Protein AF-A0A673NH41-F1 (afdb_monomer)

Foldseek 3Di:
DVVVVVVVVVVVVVVVVPCVVVVDVPPDPPPPPDPPPPLVQWDKAWDDQDPVGTDIDIGNHPPDPPDDPPPDDPDPPPPDPQDPVNVVVVVVVVVVVVVVVVVVVVVVVVVVVVVVVVVVVVVVVVVVVVVVVVVVVVVVVVVVVVVVVVVVVVVVVVVVVVVVVVVVVVVVVVVVVVVVVVVVVVVVVVVVVVVVVVVVVVVCVVVVFDWDDDPPPAIDDPDDGDDPPPVVVVVVVVVVVVVVVVD

pLDDT: mean 75.1, std 22.07, range [35.88, 98.69]

Solvent-accessible surface area (backbone atoms only — not comparable to full-atom values): 14946 Å² total; per-residue (Å²): 112,70,73,56,52,52,54,50,53,49,55,52,57,61,62,70,53,82,60,53,80,79,77,40,77,85,82,57,93,66,83,72,76,78,80,83,70,91,62,96,47,70,46,74,50,80,72,48,79,50,100,92,46,75,44,62,48,78,41,70,61,80,83,60,94,85,63,74,87,75,83,67,73,86,64,74,72,84,67,77,80,78,48,71,65,60,52,50,52,53,51,51,55,53,49,51,52,50,52,51,52,52,50,52,53,51,48,55,51,49,53,51,56,49,50,56,48,53,54,52,51,48,54,52,49,54,54,51,49,51,53,50,53,53,49,54,53,48,51,54,52,52,51,55,52,48,52,52,54,46,52,53,51,50,55,53,50,49,58,50,51,51,52,52,52,51,50,53,54,50,52,53,52,51,52,52,51,52,49,54,51,51,51,53,52,51,52,52,50,51,51,51,52,50,51,51,51,51,52,51,51,53,54,43,58,74,68,75,57,87,76,59,83,46,101,82,72,53,67,63,59,96,91,59,90,69,83,65,63,68,68,58,59,53,53,51,54,53,52,56,53,56,65,62,77,77,116

Organism: NCBI:txid307959

InterPro domains:
  IPR000956 Stathmin family [PF00836] (40-171)
  IPR000956 Stathmin family [PR00345] (44-62)
  IPR000956 Stathmin family [PR00345] (74-102)
  IPR000956 Stathmin family [PR00345] (103-126)
  IPR000956 Stathmin family [PR00345] (127-150)
  IPR000956 Stathmin family [PR00345] (151-175)
  IPR000956 Stathmin family [PS51663] (40-182)
  IPR000956 Stathmin family [PTHR10104] (9-171)
  IPR036002 Stathmin superfamily [SSF101494] (40-166)

Sequence (247 aa):
LAKVAELITYKEKMKELSMLSLICSCFSQQTRNNLVCEFEDMEVKPINKRASGQAFEVILKPPSPVSDVAHSITSPPKKRDVSLEDIQKKLEAAENRRRSQEAQVLKVLAEKREHERDVLLKAMEENSNFSKMAEEKLILKMEQNQENREAHRAAMMERLLEKVSKTVRLNKLLVLKMIEMNIGYAMNMHCLETYFIANIVYFLSFRNQTLHYHGNGTLKSFGVLLPLSGAVSSVILQNALRSFELI

Secondary structure (DSSP, 8-state):
-HHHHHHHHHHHHHHHSTTHHHH-GGG------------TT-EEEEEEEETTEEEEEEESSPPPTT--S--S--PPP---PPPHHHHHHHHHHHHHHHHHHHHHHHHHHHHHHHHHHHHHHHHHHHHHHHHHHHHHHHHHHHHHHHHHHHHHHHHHHHHHHHHHHHHHHHHHHHHHHHHHHHHHHHHHHHHHHHHHHHHHHHHHHHTT-PPEEETTTEEE-TT------HHHHHHHHHHHHHTTTT-

Radius of gyration: 84.54 Å; Cα contacts (8 Å, |Δi|>4): 50; chains: 1; bounding box: 162×60×199 Å

Mean predicted aligned error: 20.59 Å

Structure (mmCIF, N/CA/C/O backbone):
data_AF-A0A673NH41-F1
#
_entry.id   AF-A0A673NH41-F1
#
loop_
_atom_site.group_PDB
_atom_site.id
_atom_site.type_symbol
_atom_site.label_atom_id
_atom_site.label_alt_id
_atom_site.label_comp_id
_atom_site.label_asym_id
_atom_site.label_entity_id
_atom_site.label_seq_id
_atom_site.pdbx_PDB_ins_code
_atom_site.Cartn_x
_atom_site.Cartn_y
_atom_site.Cartn_z
_atom_site.occupancy
_atom_site.B_iso_or_equiv
_atom_site.auth_seq_id
_atom_site.auth_comp_id
_atom_site.auth_asym_id
_atom_site.auth_atom_id
_atom_site.pdbx_PDB_model_num
ATOM 1 N N . LEU A 1 1 ? -70.210 32.746 109.006 1.00 57.22 1 LEU A N 1
ATOM 2 C CA . LEU A 1 1 ? -71.618 32.426 108.672 1.00 57.22 1 LEU A CA 1
ATOM 3 C C . LEU A 1 1 ? -71.899 32.566 107.169 1.00 57.22 1 LEU A C 1
ATOM 5 O O . LEU A 1 1 ? -72.275 31.568 106.575 1.00 57.22 1 LEU A O 1
ATOM 9 N N . ALA A 1 2 ? -71.596 33.700 106.520 1.00 57.78 2 ALA A N 1
ATOM 10 C CA . ALA A 1 2 ? -71.800 33.883 105.067 1.00 57.78 2 ALA A CA 1
ATOM 11 C C . ALA A 1 2 ? -71.098 32.836 104.163 1.00 57.78 2 ALA A C 1
ATOM 13 O O . ALA A 1 2 ? -71.741 32.257 103.297 1.00 57.78 2 ALA A O 1
ATOM 14 N N . LYS A 1 3 ? -69.829 32.483 104.433 1.00 57.81 3 LYS A N 1
ATOM 15 C CA . LYS A 1 3 ? -69.092 31.455 103.658 1.00 57.81 3 LYS A CA 1
ATOM 16 C C . LYS A 1 3 ? -69.669 30.035 103.764 1.00 57.81 3 LYS A C 1
ATOM 18 O O . LYS A 1 3 ? -69.457 29.224 102.873 1.00 57.81 3 LYS A O 1
ATOM 23 N N . VAL A 1 4 ? -70.379 29.719 104.851 1.00 67.69 4 VAL A N 1
ATOM 24 C CA . VAL A 1 4 ? -71.015 28.400 105.033 1.00 67.69 4 VAL A CA 1
ATOM 25 C C . VAL A 1 4 ? -72.329 28.342 104.251 1.00 67.69 4 VAL A C 1
ATOM 27 O O . VAL A 1 4 ? -72.609 27.336 103.609 1.00 67.69 4 VAL A O 1
ATOM 30 N N . ALA A 1 5 ? -73.087 29.443 104.226 1.00 66.31 5 ALA A N 1
ATOM 31 C CA . ALA A 1 5 ? -74.301 29.563 103.423 1.00 66.31 5 ALA A CA 1
ATOM 32 C C . ALA A 1 5 ? -74.004 29.515 101.912 1.00 66.31 5 ALA A C 1
ATOM 34 O O . ALA A 1 5 ? -74.729 28.854 101.172 1.00 66.31 5 ALA A O 1
ATOM 35 N N . GLU A 1 6 ? -72.898 30.115 101.462 1.00 67.88 6 GLU A N 1
ATOM 36 C CA . GLU A 1 6 ? -72.454 30.061 100.060 1.00 67.88 6 GLU A CA 1
ATOM 37 C C . GLU A 1 6 ? -72.094 28.632 99.621 1.00 67.88 6 GLU A C 1
ATOM 39 O O . GLU A 1 6 ? -72.482 28.191 98.542 1.00 67.88 6 GLU A O 1
ATOM 44 N N . LEU A 1 7 ? -71.427 27.867 100.493 1.00 66.75 7 LEU A N 1
ATOM 45 C CA . LEU A 1 7 ? -71.047 26.471 100.244 1.00 66.75 7 LEU A CA 1
ATOM 46 C C . LEU A 1 7 ? -72.256 25.525 100.209 1.00 66.75 7 LEU A C 1
ATOM 48 O O . LEU A 1 7 ? -72.290 24.599 99.399 1.00 66.75 7 LEU A O 1
ATOM 52 N N . ILE A 1 8 ? -73.256 25.764 101.062 1.00 71.56 8 ILE A N 1
ATOM 53 C CA . ILE A 1 8 ? -74.511 24.998 101.067 1.00 71.56 8 ILE A CA 1
ATOM 54 C C . ILE A 1 8 ? -75.321 25.314 99.801 1.00 71.56 8 ILE A C 1
ATOM 56 O O . ILE A 1 8 ? -75.706 24.390 99.087 1.00 71.56 8 ILE A O 1
ATOM 60 N N . THR A 1 9 ? -75.451 26.597 99.450 1.00 72.00 9 THR A N 1
ATOM 61 C CA . THR A 1 9 ? -76.152 27.050 98.233 1.00 72.00 9 THR A CA 1
ATOM 62 C C . THR A 1 9 ? -75.479 26.529 96.957 1.00 72.00 9 THR A C 1
ATOM 64 O O . THR A 1 9 ? -76.153 26.073 96.036 1.00 72.00 9 THR A O 1
ATOM 67 N N . TYR A 1 10 ? -74.142 26.525 96.901 1.00 66.81 10 TYR A N 1
ATOM 68 C CA . TYR A 1 10 ? -73.379 25.956 95.786 1.00 66.81 10 TYR A CA 1
ATOM 69 C C . TYR A 1 10 ? -73.579 24.438 95.661 1.00 66.81 10 TYR A C 1
ATOM 71 O O . TYR A 1 10 ? -73.760 23.919 94.560 1.00 66.81 10 TYR A O 1
ATOM 79 N N . LYS A 1 11 ? -73.603 23.715 96.787 1.00 66.75 11 LYS A N 1
ATOM 80 C CA . LYS A 1 11 ? -73.824 22.263 96.817 1.00 66.75 11 LYS A CA 1
ATOM 81 C C . LYS A 1 11 ? -75.243 21.874 96.390 1.00 66.75 11 LYS A C 1
ATOM 83 O O . LYS A 1 11 ? -75.409 20.845 95.739 1.00 66.75 11 LYS A O 1
ATOM 88 N N . GLU A 1 12 ? -76.250 22.672 96.735 1.00 64.75 12 GLU A N 1
ATOM 89 C CA . GLU A 1 12 ? -77.633 22.475 96.278 1.00 64.75 12 GLU A CA 1
ATOM 90 C C . GLU A 1 12 ? -77.780 22.792 94.785 1.00 64.75 12 GLU A C 1
ATOM 92 O O . GLU A 1 12 ? -78.302 21.964 94.040 1.00 64.75 12 GLU A O 1
ATOM 97 N N . LYS A 1 13 ? -77.192 23.898 94.305 1.00 65.81 13 LYS A N 1
ATOM 98 C CA . LYS A 1 13 ? -77.151 24.252 92.871 1.00 65.81 13 LYS A CA 1
ATOM 99 C C . LYS A 1 13 ? -76.472 23.182 92.006 1.00 65.81 13 LYS A C 1
ATOM 101 O O . LYS A 1 13 ? -76.913 22.930 90.889 1.00 65.81 13 LYS A O 1
ATOM 106 N N . MET A 1 14 ? -75.436 22.518 92.524 1.00 62.47 14 MET A N 1
ATOM 107 C CA . MET A 1 14 ? -74.745 21.422 91.828 1.00 62.47 14 MET A CA 1
ATOM 108 C C . MET A 1 14 ? -75.556 20.119 91.751 1.00 62.47 14 MET A C 1
ATOM 110 O O . MET A 1 14 ? -75.269 19.285 90.895 1.00 62.47 14 MET A O 1
ATOM 114 N N . LYS A 1 15 ? -76.571 19.931 92.607 1.00 59.94 15 LYS A N 1
ATOM 115 C CA . LYS A 1 15 ? -77.482 18.776 92.534 1.00 59.94 15 LYS A CA 1
ATOM 116 C C . LYS A 1 15 ? -78.602 18.960 91.509 1.00 59.94 15 LYS A C 1
ATOM 118 O O . LYS A 1 15 ? -79.088 17.964 90.985 1.00 59.94 15 LYS A O 1
ATOM 123 N N . GLU A 1 16 ? -78.992 20.199 91.208 1.00 57.44 16 GLU A N 1
ATOM 124 C CA . GLU A 1 16 ? -80.057 20.489 90.233 1.00 57.44 16 GLU A CA 1
ATOM 125 C C . GLU A 1 16 ? -79.588 20.434 88.767 1.00 57.44 16 GLU A C 1
ATOM 127 O O . GLU A 1 16 ? -80.407 20.314 87.856 1.00 57.44 16 GLU A O 1
ATOM 132 N N . LEU A 1 17 ? -78.274 20.417 88.509 1.00 56.50 17 LEU A N 1
ATOM 133 C CA . LEU A 1 17 ? -77.707 20.087 87.194 1.00 56.50 17 LEU A CA 1
ATOM 134 C C . LEU A 1 17 ? -77.707 18.557 86.992 1.00 56.50 17 LEU A C 1
ATOM 136 O O . LEU A 1 17 ? -76.677 17.883 87.048 1.00 56.50 17 LEU A O 1
ATOM 140 N N . SER A 1 18 ? -78.908 18.022 86.751 1.00 62.94 18 SER A N 1
ATOM 141 C CA . SER A 1 18 ? -79.316 16.608 86.614 1.00 62.94 18 SER A CA 1
ATOM 142 C C . SER A 1 18 ? -78.658 15.795 85.470 1.00 62.94 18 SER A C 1
ATOM 144 O O . SER A 1 18 ? -79.229 14.821 84.983 1.00 62.94 18 SER A O 1
ATOM 146 N N . MET A 1 19 ? -77.451 16.141 85.027 1.00 56.81 19 MET A N 1
ATOM 147 C CA . MET A 1 19 ? -76.706 15.396 83.996 1.00 56.81 19 MET A CA 1
ATOM 148 C C . MET A 1 19 ? -75.325 14.917 84.473 1.00 56.81 19 MET A C 1
ATOM 150 O O . MET A 1 19 ? -74.715 14.059 83.839 1.00 56.81 19 MET A O 1
ATOM 154 N N . LEU A 1 20 ? -74.831 15.410 85.616 1.00 56.06 20 LEU A N 1
ATOM 155 C CA . LEU A 1 20 ? -73.519 15.020 86.154 1.00 56.06 20 LEU A CA 1
ATOM 156 C C . LEU A 1 20 ? -73.498 13.615 86.781 1.00 56.06 20 LEU A C 1
ATOM 158 O O . LEU A 1 20 ? -72.443 12.984 86.816 1.00 56.06 20 LEU A O 1
ATOM 162 N N . SER A 1 21 ? -74.650 13.082 87.202 1.00 55.00 21 SER A N 1
ATOM 163 C CA . SER A 1 21 ? -74.781 11.696 87.683 1.00 55.00 21 SER A CA 1
ATOM 164 C C . SER A 1 21 ? -74.641 10.649 86.573 1.00 55.00 21 SER A C 1
ATOM 166 O O . SER A 1 21 ? -74.403 9.482 86.876 1.00 55.00 21 SER A O 1
ATOM 168 N N . LEU A 1 22 ? -74.765 11.052 85.302 1.00 59.22 22 LEU A N 1
ATOM 169 C CA . LEU A 1 22 ? -74.638 10.158 84.150 1.00 59.22 22 LEU A CA 1
ATOM 170 C C . LEU A 1 22 ? -73.193 10.054 83.633 1.00 59.22 22 LEU A C 1
ATOM 172 O O . LEU A 1 22 ? -72.845 9.070 82.991 1.00 59.22 22 LEU A O 1
ATOM 176 N N . ILE A 1 23 ? -72.351 11.057 83.912 1.00 62.88 23 ILE A N 1
ATOM 177 C CA . ILE A 1 23 ? -71.009 11.183 83.315 1.00 62.88 23 ILE A CA 1
ATOM 178 C C . ILE A 1 23 ? -69.896 10.896 84.339 1.00 62.88 23 ILE A C 1
ATOM 180 O O . ILE A 1 23 ? -68.780 10.557 83.953 1.00 62.88 23 ILE A O 1
ATOM 184 N N . CYS A 1 24 ? -70.172 10.972 85.648 1.00 51.41 24 CYS A N 1
ATOM 185 C CA . CYS A 1 24 ? -69.158 10.721 86.674 1.00 51.41 24 CYS A CA 1
ATOM 186 C C . CYS A 1 24 ? -69.732 10.028 87.920 1.00 51.41 24 CYS A C 1
ATOM 188 O O . CYS A 1 24 ? -70.405 10.638 88.751 1.00 51.41 24 CYS A O 1
ATOM 190 N N . SER A 1 25 ? -69.391 8.753 88.103 1.00 56.19 25 SER A N 1
ATOM 191 C CA . SER A 1 25 ? -69.771 7.926 89.261 1.00 56.19 25 SER A CA 1
ATOM 192 C C . SER A 1 25 ? -69.110 8.357 90.581 1.00 56.19 25 SER A C 1
ATOM 194 O O . SER A 1 25 ? -69.409 7.798 91.632 1.00 56.19 25 SER A O 1
ATOM 196 N N . CYS A 1 26 ? -68.227 9.360 90.566 1.00 61.72 26 CYS A N 1
ATOM 197 C CA . CYS A 1 26 ? -67.461 9.781 91.741 1.00 61.72 26 CYS A CA 1
ATOM 198 C C . CYS A 1 26 ? -68.214 10.739 92.684 1.00 61.72 26 CYS A C 1
ATOM 200 O O . CYS A 1 26 ? -67.730 10.990 93.783 1.00 61.72 26 CYS A O 1
ATOM 202 N N . PHE A 1 27 ? -69.380 11.278 92.298 1.00 49.62 27 PHE A N 1
ATOM 203 C CA . PHE A 1 27 ? -70.120 12.266 93.110 1.00 49.62 27 PHE A CA 1
ATOM 204 C C . PHE A 1 27 ? -71.373 11.732 93.817 1.00 49.62 27 PHE A C 1
ATOM 206 O O . PHE A 1 27 ? -72.063 12.474 94.516 1.00 49.62 27 PHE A O 1
ATOM 213 N N . SER A 1 28 ? -71.643 10.433 93.705 1.00 47.09 28 SER A N 1
ATOM 214 C CA . SER A 1 28 ? -72.634 9.742 94.528 1.00 47.09 28 SER A CA 1
ATOM 215 C C . SER A 1 28 ? -72.001 8.479 95.096 1.00 47.09 28 SER A C 1
ATOM 217 O O . SER A 1 28 ? -71.972 7.430 94.463 1.00 47.09 28 SER A O 1
ATOM 219 N N . GLN A 1 29 ? -71.504 8.574 96.330 1.00 50.03 29 GLN A N 1
ATOM 220 C CA . GLN A 1 29 ? -71.272 7.408 97.183 1.00 50.03 29 GLN A CA 1
ATOM 221 C C . GLN A 1 29 ? -72.637 6.829 97.575 1.00 50.03 29 GLN A C 1
ATOM 223 O O . GLN A 1 29 ? -73.097 6.927 98.707 1.00 50.03 29 GLN A O 1
ATOM 228 N N . GLN A 1 30 ? -73.331 6.279 96.582 1.00 38.50 30 GLN A N 1
ATOM 229 C CA . GLN A 1 30 ? -74.444 5.388 96.796 1.00 38.50 30 GLN A CA 1
ATOM 230 C C . GLN A 1 30 ? -73.844 3.994 96.802 1.00 38.50 30 GLN A C 1
ATOM 232 O O . GLN A 1 30 ? -73.517 3.428 95.760 1.00 38.50 30 GLN A O 1
ATOM 237 N N . THR A 1 31 ? -73.647 3.480 98.010 1.00 40.91 31 THR A N 1
ATOM 238 C CA . THR A 1 31 ? -73.454 2.065 98.300 1.00 40.91 31 THR A CA 1
ATOM 239 C C . THR A 1 31 ? -74.595 1.276 97.660 1.00 40.91 31 THR A C 1
ATOM 241 O O . THR A 1 31 ? -75.602 0.963 98.288 1.00 40.91 31 THR A O 1
ATOM 244 N N . ARG A 1 32 ? -74.451 0.942 96.374 1.00 41.19 32 ARG A N 1
ATOM 245 C CA . ARG A 1 32 ? -75.189 -0.156 95.758 1.00 41.19 32 ARG A CA 1
ATOM 246 C C . ARG A 1 32 ? -74.523 -1.441 96.216 1.00 41.19 32 ARG A C 1
ATOM 248 O O . ARG A 1 32 ? -73.788 -2.086 95.478 1.00 41.19 32 ARG A O 1
ATOM 255 N N . ASN A 1 33 ? -74.773 -1.765 97.480 1.00 39.41 33 ASN A N 1
ATOM 256 C CA . ASN A 1 33 ? -74.699 -3.137 97.936 1.00 39.41 33 ASN A CA 1
ATOM 257 C C . ASN A 1 33 ? -75.712 -3.920 97.093 1.00 39.41 33 ASN A C 1
ATOM 259 O O . ASN A 1 33 ? -76.900 -3.605 97.097 1.00 39.41 33 ASN A O 1
ATOM 263 N N . ASN A 1 34 ? -75.197 -4.903 96.360 1.00 41.28 34 ASN A N 1
ATOM 264 C CA . ASN A 1 34 ? -75.926 -5.990 95.717 1.00 41.28 34 ASN A CA 1
ATOM 265 C C . ASN A 1 34 ? -76.980 -5.573 94.680 1.00 41.28 34 ASN A C 1
ATOM 267 O O . ASN A 1 34 ? -78.178 -5.747 94.884 1.00 41.28 34 ASN A O 1
ATOM 271 N N . LEU A 1 35 ? -76.519 -5.135 93.502 1.00 40.62 35 LEU A N 1
ATOM 272 C CA . LEU A 1 35 ? -77.229 -5.474 92.268 1.00 40.62 35 LEU A CA 1
ATOM 273 C C . LEU A 1 35 ? -76.672 -6.819 91.783 1.00 40.62 35 LEU A C 1
ATOM 275 O O . LEU A 1 35 ? -75.727 -6.869 90.999 1.00 40.62 35 LEU A O 1
ATOM 279 N N . VAL A 1 36 ? -77.230 -7.909 92.311 1.00 35.88 36 VAL A N 1
ATOM 280 C CA . VAL A 1 36 ? -77.121 -9.230 91.689 1.00 35.88 36 VAL A CA 1
ATOM 281 C C . VAL A 1 36 ? -77.943 -9.145 90.407 1.00 35.88 36 VAL A C 1
ATOM 283 O O . VAL A 1 36 ? -79.158 -9.307 90.411 1.00 35.88 36 VAL A O 1
ATOM 286 N N . CYS A 1 37 ? -77.284 -8.759 89.320 1.00 38.25 37 CYS A N 1
ATOM 287 C CA . CYS A 1 37 ? -77.714 -9.136 87.988 1.00 38.25 37 CYS A CA 1
ATOM 288 C C . CYS A 1 37 ? -76.967 -10.440 87.723 1.00 38.25 37 CYS A C 1
ATOM 290 O O . CYS A 1 37 ? -75.744 -10.430 87.596 1.00 38.25 37 CYS A O 1
ATOM 292 N N . GLU A 1 38 ? -77.691 -11.552 87.775 1.00 37.44 38 GLU A N 1
ATOM 293 C CA . GLU A 1 38 ? -77.211 -12.888 87.428 1.00 37.44 38 GLU A CA 1
ATOM 294 C C . GLU A 1 38 ? -76.732 -12.867 85.963 1.00 37.44 38 GLU A C 1
ATOM 296 O O . GLU A 1 38 ? -77.496 -13.067 85.024 1.00 37.44 38 GLU A O 1
ATOM 301 N N . PHE A 1 39 ? -75.458 -12.537 85.756 1.00 47.06 39 PHE A N 1
ATOM 302 C CA . PHE A 1 39 ? -74.702 -12.920 84.572 1.00 47.06 39 PHE A CA 1
ATOM 303 C C . PHE A 1 39 ? -73.705 -13.972 85.048 1.00 47.06 39 PHE A C 1
ATOM 305 O O . PHE A 1 39 ? -72.598 -13.642 85.464 1.00 47.06 39 PHE A O 1
ATOM 312 N N . GLU A 1 40 ? -74.124 -15.234 85.007 1.00 56.31 40 GLU A N 1
ATOM 313 C CA . GLU A 1 40 ? -73.322 -16.422 85.349 1.00 56.31 40 GLU A CA 1
ATOM 314 C C . GLU A 1 40 ? -72.035 -16.579 84.491 1.00 56.31 40 GLU A C 1
ATOM 316 O O . GLU A 1 40 ? -71.239 -17.471 84.753 1.00 56.31 40 GLU A O 1
ATOM 321 N N . ASP A 1 41 ? -71.778 -15.697 83.511 1.00 67.31 41 ASP A N 1
ATOM 322 C CA . ASP A 1 41 ? -70.776 -15.893 82.446 1.00 67.31 41 ASP A CA 1
ATOM 323 C C . ASP A 1 41 ? -69.633 -14.844 82.370 1.00 67.31 41 ASP A C 1
ATOM 325 O O . ASP A 1 41 ? -68.834 -14.882 81.432 1.00 67.31 41 ASP A O 1
ATOM 329 N N . MET A 1 42 ? -69.502 -13.892 83.310 1.00 77.88 42 MET A N 1
ATOM 330 C CA . MET A 1 42 ? -68.422 -12.879 83.264 1.00 77.88 42 MET A CA 1
ATOM 331 C C . MET A 1 42 ? -67.262 -13.197 84.225 1.00 77.88 42 MET A C 1
ATOM 333 O O . MET A 1 42 ? -67.349 -12.941 85.425 1.00 77.88 42 MET A O 1
ATOM 337 N N . GLU A 1 43 ? -66.133 -13.671 83.687 1.00 80.56 43 GLU A N 1
ATOM 338 C CA . GLU A 1 43 ? -64.895 -13.928 84.439 1.00 80.56 43 GLU A CA 1
ATOM 339 C C . GLU A 1 43 ? -63.860 -12.816 84.190 1.00 80.56 43 GLU A C 1
ATOM 341 O O . GLU A 1 43 ? -63.557 -12.474 83.048 1.00 80.56 43 GLU A O 1
ATOM 346 N N . VAL A 1 44 ? -63.275 -12.252 85.252 1.00 83.81 44 VAL A N 1
ATOM 347 C CA . VAL A 1 44 ? -62.216 -11.233 85.143 1.00 83.81 44 VAL A CA 1
ATOM 348 C C . VAL A 1 44 ? -60.906 -11.764 85.716 1.00 83.81 44 VAL A C 1
ATOM 350 O O . VAL A 1 44 ? -60.798 -11.981 86.923 1.00 83.81 44 VAL A O 1
ATOM 353 N N . LYS A 1 45 ? -59.881 -11.920 84.871 1.00 86.25 45 LYS A N 1
ATOM 354 C CA . LYS A 1 45 ? -58.537 -12.358 85.275 1.00 86.25 45 LYS A CA 1
ATOM 355 C C . LYS A 1 45 ? -57.582 -11.167 85.359 1.00 86.25 45 LYS A C 1
ATOM 357 O O . LYS A 1 45 ? -57.318 -10.512 84.349 1.00 86.25 45 LYS A O 1
ATOM 362 N N . PRO A 1 46 ? -57.030 -10.843 86.538 1.00 83.31 46 PRO A N 1
ATOM 363 C CA . PRO A 1 46 ? -56.048 -9.772 86.647 1.00 83.31 46 PRO A CA 1
ATOM 364 C C . PRO A 1 46 ? -54.750 -10.162 85.920 1.00 83.31 46 PRO A C 1
ATOM 366 O O . PRO A 1 46 ? -54.190 -11.220 86.189 1.00 83.31 46 PRO A O 1
ATOM 369 N N . ILE A 1 47 ? -54.257 -9.297 85.024 1.00 86.88 47 ILE A N 1
ATOM 370 C CA . ILE A 1 47 ? -53.014 -9.532 84.268 1.00 86.88 47 ILE A CA 1
ATOM 371 C C . ILE A 1 47 ? -51.833 -8.866 84.977 1.00 86.88 47 ILE A C 1
ATOM 373 O O . ILE A 1 47 ? -50.858 -9.520 85.337 1.00 86.88 47 ILE A O 1
ATOM 377 N N . ASN A 1 48 ? -51.882 -7.544 85.163 1.00 82.81 48 ASN A N 1
ATOM 378 C CA . ASN A 1 48 ? -50.773 -6.802 85.761 1.00 82.81 48 ASN A CA 1
ATOM 379 C C . ASN A 1 48 ? -51.255 -5.484 86.377 1.00 82.81 48 ASN A C 1
ATOM 381 O O . ASN A 1 48 ? -52.109 -4.797 85.814 1.00 82.81 48 ASN A O 1
ATOM 385 N N . LYS A 1 49 ? -50.677 -5.103 87.519 1.00 85.44 49 LYS A N 1
ATOM 386 C CA . LYS A 1 49 ? -50.887 -3.792 88.136 1.00 85.44 49 LYS A CA 1
ATOM 387 C C . LYS A 1 49 ? -49.564 -3.037 88.160 1.00 85.44 49 LYS A C 1
ATOM 389 O O . LYS A 1 49 ? -48.600 -3.474 88.779 1.00 85.44 49 LYS A O 1
ATOM 394 N N . ARG A 1 50 ? -49.543 -1.885 87.495 1.00 88.00 50 ARG A N 1
ATOM 395 C CA . ARG A 1 50 ? -48.410 -0.956 87.422 1.00 88.00 50 ARG A CA 1
ATOM 396 C C . ARG A 1 50 ? -48.776 0.324 88.166 1.00 88.00 50 ARG A C 1
ATOM 398 O O . ARG A 1 50 ? -49.955 0.648 88.293 1.00 88.00 50 ARG A O 1
ATOM 405 N N . ALA A 1 51 ? -47.782 1.125 88.548 1.00 79.12 51 ALA A N 1
ATOM 406 C CA . ALA A 1 51 ? -48.031 2.469 89.084 1.00 79.12 51 ALA A CA 1
ATOM 407 C C . ALA A 1 51 ? -48.849 3.355 88.116 1.00 79.12 51 ALA A C 1
ATOM 409 O O . ALA A 1 51 ? -49.596 4.221 88.556 1.00 79.12 51 ALA A O 1
ATOM 410 N N . SER A 1 52 ? -48.751 3.102 86.802 1.00 85.06 52 SER A N 1
ATOM 411 C CA . SER A 1 52 ? -49.493 3.820 85.756 1.00 85.06 52 SER A CA 1
ATOM 412 C C . SER A 1 52 ? -50.902 3.287 85.470 1.00 85.06 52 SER A C 1
ATOM 414 O O . SER A 1 52 ? -51.594 3.861 84.634 1.00 85.06 52 SER A O 1
ATOM 416 N N . GLY A 1 53 ? -51.337 2.195 86.105 1.00 87.94 53 GLY A N 1
ATOM 417 C CA . GLY A 1 53 ? -52.674 1.639 85.893 1.00 87.94 53 GLY A CA 1
ATOM 418 C C . GLY A 1 53 ? -52.760 0.128 86.087 1.00 87.94 53 GLY A C 1
ATOM 419 O O . GLY A 1 53 ? -51.768 -0.554 86.344 1.00 87.94 53 GLY A O 1
ATOM 420 N N . GLN A 1 54 ? -53.971 -0.405 85.950 1.00 88.25 54 GLN A N 1
ATOM 421 C CA . GLN A 1 54 ? -54.258 -1.828 86.127 1.00 88.25 54 GLN A CA 1
ATOM 422 C C . GLN A 1 54 ? -54.782 -2.417 84.819 1.00 88.25 54 GLN A C 1
ATOM 424 O O . GLN A 1 54 ? -55.616 -1.807 84.156 1.00 88.25 54 GLN A O 1
ATOM 429 N N . ALA A 1 55 ? -54.278 -3.595 84.461 1.00 91.38 55 ALA A N 1
ATOM 430 C CA . ALA A 1 55 ? -54.714 -4.373 83.313 1.00 91.38 55 ALA A CA 1
ATOM 431 C C . ALA A 1 55 ? -55.331 -5.690 83.789 1.00 91.38 55 ALA A C 1
ATOM 433 O O . ALA A 1 55 ? -54.780 -6.378 84.656 1.00 91.38 55 ALA A O 1
ATOM 434 N N . PHE A 1 56 ? -56.467 -6.039 83.202 1.00 89.06 56 PHE A N 1
ATOM 435 C CA . PHE A 1 56 ? -57.185 -7.279 83.450 1.00 89.06 56 PHE A CA 1
ATOM 436 C C . PHE A 1 56 ? -57.828 -7.762 82.152 1.00 89.06 56 PHE A C 1
ATOM 438 O O . PHE A 1 56 ? -58.164 -6.963 81.278 1.00 89.06 56 PHE A O 1
ATOM 445 N N . GLU A 1 57 ? -57.956 -9.073 82.030 1.00 88.25 57 GLU A N 1
ATOM 446 C CA . GLU A 1 57 ? -58.679 -9.746 80.963 1.00 88.25 57 GLU A CA 1
ATOM 447 C C . GLU A 1 57 ? -60.121 -9.960 81.415 1.00 88.25 57 GLU A C 1
ATOM 449 O O . GLU A 1 57 ? -60.352 -10.419 82.533 1.00 88.25 57 GLU A O 1
ATOM 454 N N . VAL A 1 58 ? -61.085 -9.618 80.564 1.00 89.56 58 VAL A N 1
ATOM 455 C CA . VAL A 1 58 ? -62.505 -9.895 80.803 1.00 89.56 58 VAL A CA 1
ATOM 456 C C . VAL A 1 58 ? -62.948 -10.940 79.794 1.00 89.56 58 VAL A C 1
ATOM 458 O O . VAL A 1 58 ? -62.935 -10.683 78.590 1.00 89.56 58 VAL A O 1
ATOM 461 N N . ILE A 1 59 ? -63.346 -12.107 80.286 1.00 84.38 59 ILE A N 1
ATOM 462 C CA . ILE A 1 59 ? -63.868 -13.215 79.496 1.00 84.38 59 ILE A CA 1
ATOM 463 C C . ILE A 1 59 ? -65.382 -13.229 79.697 1.00 84.38 59 ILE A C 1
ATOM 465 O O . ILE A 1 59 ? -65.873 -13.540 80.776 1.00 84.38 59 ILE A O 1
ATOM 469 N N . LEU A 1 60 ? -66.114 -12.853 78.648 1.00 83.81 60 LEU A N 1
ATOM 470 C CA . LEU A 1 60 ? -67.585 -12.849 78.633 1.00 83.81 60 LEU A CA 1
ATOM 471 C C . LEU A 1 60 ? -68.177 -14.205 78.220 1.00 83.81 60 LEU A C 1
ATOM 473 O O . LEU A 1 60 ? -69.373 -14.428 78.356 1.00 83.81 60 LEU A O 1
ATOM 477 N N . LYS A 1 61 ? -67.352 -15.066 77.615 1.00 79.12 61 LYS A N 1
ATOM 478 C CA . LYS A 1 61 ? -67.690 -16.433 77.224 1.00 79.12 61 LYS A CA 1
ATOM 479 C C . LYS A 1 61 ? -66.392 -17.230 77.086 1.00 79.12 61 LYS A C 1
ATOM 481 O O . LYS A 1 61 ? -65.479 -16.736 76.414 1.00 79.12 61 LYS A O 1
ATOM 486 N N . PRO A 1 62 ? -66.275 -18.430 77.678 1.00 70.19 62 PRO A N 1
ATOM 487 C CA . PRO A 1 62 ? -65.097 -19.259 77.473 1.00 70.19 62 PRO A CA 1
ATOM 488 C C . PRO A 1 62 ? -64.945 -19.597 75.980 1.00 70.19 62 PRO A C 1
ATOM 490 O O . PRO A 1 62 ? -65.953 -19.727 75.272 1.00 70.19 62 PRO A O 1
ATOM 493 N N . PRO A 1 63 ? -63.705 -19.716 75.473 1.00 69.25 63 PRO A N 1
ATOM 494 C CA . PRO A 1 63 ? -63.470 -20.069 74.079 1.00 69.25 63 PRO A CA 1
ATOM 495 C C . PRO A 1 63 ? -64.194 -21.378 73.740 1.00 69.25 63 PRO A C 1
ATOM 497 O O . PRO A 1 63 ? -64.098 -22.368 74.465 1.00 69.25 63 PRO A O 1
ATOM 500 N N . SER A 1 64 ? -64.964 -21.358 72.649 1.00 63.62 64 SER A N 1
ATOM 501 C CA . SER A 1 64 ? -65.738 -22.516 72.200 1.00 63.62 64 SER A CA 1
ATOM 502 C C . SER A 1 64 ? -64.790 -23.671 71.845 1.00 63.62 64 SER A C 1
ATOM 504 O O . SER A 1 64 ? -63.862 -23.450 71.064 1.00 63.62 64 SER A O 1
ATOM 506 N N . PRO A 1 65 ? -65.026 -24.907 72.326 1.00 61.72 65 PRO A N 1
ATOM 507 C CA . PRO A 1 65 ? -64.136 -26.050 72.087 1.00 61.72 65 PRO A CA 1
ATOM 508 C C . PRO A 1 65 ? -64.055 -26.490 70.613 1.00 61.72 65 PRO A C 1
ATOM 510 O O . PRO A 1 65 ? -63.292 -27.391 70.286 1.00 61.72 65 PRO A O 1
ATOM 513 N N . VAL A 1 66 ? -64.836 -25.873 69.720 1.00 55.66 66 VAL A N 1
ATOM 514 C CA . VAL A 1 66 ? -64.881 -26.174 68.278 1.00 55.66 66 VAL A CA 1
ATOM 515 C C . VAL A 1 66 ? -64.286 -25.082 67.385 1.00 55.66 66 VAL A C 1
ATOM 517 O O . VAL A 1 66 ? -64.301 -25.234 66.167 1.00 55.66 66 VAL A O 1
ATOM 520 N N . SER A 1 67 ? -63.732 -24.000 67.940 1.00 58.66 67 SER A N 1
ATOM 521 C CA . SER A 1 67 ? -63.019 -22.997 67.137 1.00 58.66 67 SER A CA 1
ATOM 522 C C . SER A 1 67 ? -61.556 -22.900 67.549 1.00 58.66 67 SER A C 1
ATOM 524 O O . SER A 1 67 ? -61.111 -21.880 68.080 1.00 58.66 67 SER A O 1
ATOM 526 N N . ASP A 1 68 ? -60.798 -23.959 67.267 1.00 54.84 68 ASP A N 1
ATOM 527 C CA . ASP A 1 68 ? -59.360 -23.817 67.062 1.00 54.84 68 ASP A CA 1
ATOM 528 C C . ASP A 1 68 ? -59.159 -22.813 65.924 1.00 54.84 68 ASP A C 1
ATOM 530 O O . ASP A 1 68 ? -59.533 -23.074 64.785 1.00 54.84 68 ASP A O 1
ATOM 534 N N . VAL A 1 69 ? -58.668 -21.628 66.286 1.00 58.50 69 VAL A N 1
ATOM 535 C CA . VAL A 1 69 ? -57.878 -20.640 65.528 1.00 58.50 69 VAL A CA 1
ATOM 536 C C . VAL A 1 69 ? -57.609 -21.000 64.048 1.00 58.50 69 VAL A C 1
ATOM 538 O O . VAL A 1 69 ? -56.470 -21.154 63.621 1.00 58.50 69 VAL A O 1
ATOM 541 N N . ALA A 1 70 ? -58.650 -21.111 63.225 1.00 57.59 70 ALA A N 1
ATOM 542 C CA . ALA A 1 70 ? -58.530 -21.464 61.805 1.00 57.59 70 ALA A CA 1
ATOM 543 C C . ALA A 1 70 ? -59.180 -20.425 60.886 1.00 57.59 70 ALA A C 1
ATOM 545 O O . ALA A 1 70 ? -59.456 -20.689 59.718 1.00 57.59 70 ALA A O 1
ATOM 546 N N . HIS A 1 71 ? -59.392 -19.210 61.390 1.00 58.88 71 HIS A N 1
ATOM 547 C CA . HIS A 1 71 ? -59.699 -18.043 60.561 1.00 58.88 71 HIS A CA 1
ATOM 548 C C . HIS A 1 71 ? -58.592 -16.993 60.688 1.00 58.88 71 HIS A C 1
ATOM 550 O O . HIS A 1 71 ? -58.842 -15.795 60.765 1.00 58.88 71 HIS A O 1
ATOM 556 N N . SER A 1 72 ? -57.339 -17.454 60.716 1.00 52.00 72 SER A N 1
ATOM 557 C CA . SER A 1 72 ? -56.208 -16.602 60.372 1.00 52.00 72 SER A CA 1
ATOM 558 C C . SER A 1 72 ? -56.085 -16.620 58.857 1.00 52.00 72 SER A C 1
ATOM 560 O O . SER A 1 72 ? -55.834 -17.664 58.253 1.00 52.00 72 SER A O 1
ATOM 562 N N . ILE A 1 73 ? -56.342 -15.459 58.262 1.00 58.25 73 ILE A N 1
ATOM 563 C CA . ILE A 1 73 ? -56.061 -15.107 56.871 1.00 58.25 73 ILE A CA 1
ATOM 564 C C . ILE A 1 73 ? -54.787 -15.832 56.439 1.00 58.25 73 ILE A C 1
ATOM 566 O O . ILE A 1 73 ? -53.795 -15.765 57.161 1.00 58.25 73 ILE A O 1
ATOM 570 N N . THR A 1 74 ? -54.829 -16.522 55.296 1.00 55.62 74 THR A N 1
ATOM 571 C CA . THR A 1 74 ? -53.713 -17.193 54.611 1.00 55.62 74 THR A CA 1
ATOM 572 C C . THR A 1 74 ? -52.449 -16.335 54.646 1.00 55.62 74 THR A C 1
ATOM 574 O O . THR A 1 74 ? -52.147 -15.586 53.718 1.00 55.62 74 THR A O 1
ATOM 577 N N . SER A 1 75 ? -51.707 -16.417 55.748 1.00 56.47 75 SER A N 1
ATOM 578 C CA . SER A 1 75 ? -50.370 -15.864 55.825 1.00 56.47 75 SER A CA 1
ATOM 579 C C . SER A 1 75 ? -49.553 -16.639 54.797 1.00 56.47 75 SER A C 1
ATOM 581 O O . SER A 1 75 ? -49.720 -17.863 54.699 1.00 56.47 75 SER A O 1
ATOM 583 N N . PRO A 1 76 ? -48.717 -15.963 53.986 1.00 61.50 76 PRO A N 1
ATOM 584 C CA . PRO A 1 76 ? -47.779 -16.664 53.128 1.00 61.50 76 PRO A CA 1
ATOM 585 C C . PRO A 1 76 ? -47.088 -17.737 53.973 1.00 61.50 76 PRO A C 1
ATOM 587 O O . PRO A 1 76 ? -46.686 -17.414 55.097 1.00 61.50 76 PRO A O 1
ATOM 590 N N . PRO A 1 77 ? -46.994 -18.993 53.489 1.00 61.56 77 PRO A N 1
ATOM 591 C CA . PRO A 1 77 ? -46.425 -20.084 54.271 1.00 61.56 77 PRO A CA 1
ATOM 592 C C . PRO A 1 77 ? -45.109 -19.588 54.848 1.00 61.56 77 PRO A C 1
ATOM 594 O O . PRO A 1 77 ? -44.312 -19.062 54.067 1.00 61.56 77 PRO A O 1
ATOM 597 N N . LYS A 1 78 ? -44.940 -19.668 56.183 1.00 59.19 78 LYS A N 1
ATOM 598 C CA . LYS A 1 78 ? -43.735 -19.227 56.909 1.00 59.19 78 LYS A CA 1
ATOM 599 C C . LYS A 1 78 ? -42.526 -19.661 56.088 1.00 59.19 78 LYS A C 1
ATOM 601 O O . LYS A 1 78 ? -42.168 -20.840 56.072 1.00 59.19 78 LYS A O 1
ATOM 606 N N . LYS A 1 79 ? -41.974 -18.732 55.301 1.00 62.25 79 LYS A N 1
ATOM 607 C CA . LYS A 1 79 ? -40.819 -19.025 54.464 1.00 62.25 79 LYS A CA 1
ATOM 608 C C . LYS A 1 79 ? -39.719 -19.357 55.454 1.00 62.25 79 LYS A C 1
ATOM 610 O O . LYS A 1 79 ? -39.567 -18.630 56.430 1.00 62.25 79 LYS A O 1
ATOM 615 N N . ARG A 1 80 ? -39.017 -20.470 55.220 1.00 67.81 80 ARG A N 1
ATOM 616 C CA . ARG A 1 80 ? -37.789 -20.802 55.951 1.00 67.81 80 ARG A CA 1
ATOM 617 C C . ARG A 1 80 ? -36.974 -19.521 56.096 1.00 67.81 80 ARG A C 1
ATOM 619 O O . ARG A 1 80 ? -36.801 -18.820 55.094 1.00 67.81 80 ARG A O 1
ATOM 626 N N . ASP A 1 81 ? -36.564 -19.213 57.321 1.00 71.44 81 ASP A N 1
ATOM 627 C CA . ASP A 1 81 ? -35.787 -18.016 57.612 1.00 71.44 81 ASP A CA 1
ATOM 628 C C . ASP A 1 81 ? -34.585 -17.997 56.664 1.00 71.44 81 ASP A C 1
ATOM 630 O O . ASP A 1 81 ? -33.810 -18.952 56.600 1.00 71.44 81 ASP A O 1
ATOM 634 N N . VAL A 1 82 ? -34.510 -16.962 55.826 1.00 78.94 82 VAL A N 1
ATOM 635 C CA . VAL A 1 82 ? -33.418 -16.810 54.863 1.00 78.94 82 VAL A CA 1
ATOM 636 C C . VAL A 1 82 ? -32.139 -16.664 55.682 1.00 78.94 82 VAL A C 1
ATOM 638 O O . VAL A 1 82 ? -32.047 -15.738 56.488 1.00 78.94 82 VAL A O 1
ATOM 641 N N . SER A 1 83 ? -31.178 -17.577 55.512 1.00 88.75 83 SER A N 1
ATOM 642 C CA . SER A 1 83 ? -29.922 -17.511 56.263 1.00 88.75 83 SER A CA 1
ATOM 643 C C . SER A 1 83 ? -29.096 -16.294 55.839 1.00 88.75 83 SER A C 1
ATOM 645 O O . SER A 1 83 ? -29.285 -15.731 54.755 1.00 88.75 83 SER A O 1
ATOM 647 N N . LEU A 1 84 ? -28.152 -15.889 56.690 1.00 93.31 84 LEU A N 1
ATOM 648 C CA . LEU A 1 84 ? -27.213 -14.812 56.383 1.00 93.31 84 LEU A CA 1
ATOM 649 C C . LEU A 1 84 ? -26.471 -15.085 55.059 1.00 93.31 84 LEU A C 1
ATOM 651 O O . LEU A 1 84 ? -26.343 -14.184 54.229 1.00 93.31 84 LEU A O 1
ATOM 655 N N . GLU A 1 85 ? -26.060 -16.334 54.828 1.00 92.69 85 GLU A N 1
ATOM 656 C CA . GLU A 1 85 ? -25.386 -16.783 53.607 1.00 92.69 85 GLU A CA 1
ATOM 657 C C . GLU A 1 85 ? -26.262 -16.606 52.358 1.00 92.69 85 GLU A C 1
ATOM 659 O O . GLU A 1 85 ? -25.779 -16.136 51.327 1.00 92.69 85 GLU A O 1
ATOM 664 N N . ASP A 1 86 ? -27.560 -16.919 52.429 1.00 93.62 86 ASP A N 1
ATOM 665 C CA . ASP A 1 86 ? -28.481 -16.747 51.299 1.00 93.62 86 ASP A CA 1
ATOM 666 C C . ASP A 1 86 ? -28.706 -15.265 50.954 1.00 93.62 86 ASP A C 1
ATOM 668 O O . ASP A 1 86 ? -28.858 -14.908 49.778 1.00 93.62 86 ASP A O 1
ATOM 672 N N . ILE A 1 87 ? -28.715 -14.383 51.962 1.00 94.44 87 ILE A N 1
ATOM 673 C CA . ILE A 1 87 ? -28.781 -12.927 51.763 1.00 94.44 87 ILE A CA 1
ATOM 674 C C . ILE A 1 87 ? -27.491 -12.437 51.096 1.00 94.44 87 ILE A C 1
ATOM 676 O O . ILE A 1 87 ? -27.558 -11.750 50.074 1.00 94.44 87 ILE A O 1
ATOM 680 N N . GLN A 1 88 ? -26.327 -12.826 51.624 1.00 96.88 88 GLN A N 1
ATOM 681 C CA . GLN A 1 88 ? -25.021 -12.456 51.069 1.00 96.88 88 GLN A CA 1
ATOM 682 C C . GLN A 1 88 ? -24.875 -12.915 49.618 1.00 96.88 88 GLN A C 1
ATOM 684 O O . GLN A 1 88 ? -24.526 -12.113 48.754 1.00 96.88 88 GLN A O 1
ATOM 689 N N . LYS A 1 89 ? -25.250 -14.160 49.314 1.00 96.94 89 LYS A N 1
ATOM 690 C CA . LYS A 1 89 ? -25.199 -14.710 47.955 1.00 96.94 89 LYS A CA 1
ATOM 691 C C . LYS A 1 89 ? -26.073 -13.929 46.972 1.00 96.94 89 LYS A C 1
ATOM 693 O O . LYS A 1 89 ? -25.691 -13.733 45.819 1.00 96.94 89 LYS A O 1
ATOM 698 N N . LYS A 1 90 ? -27.248 -13.450 47.399 1.00 97.00 90 LYS A N 1
ATOM 699 C CA . LYS A 1 90 ? -28.113 -12.603 46.555 1.00 97.00 90 LYS A CA 1
ATOM 700 C C . LYS A 1 90 ? -27.513 -11.220 46.309 1.00 97.00 90 LYS A C 1
ATOM 702 O O . LYS A 1 90 ? -27.619 -10.725 45.184 1.00 97.00 90 LYS A O 1
ATOM 707 N N . LEU A 1 91 ? -26.889 -10.619 47.324 1.00 98.00 91 LEU A N 1
ATOM 708 C CA . LEU A 1 91 ? -26.181 -9.342 47.190 1.00 98.00 91 LEU A CA 1
ATOM 709 C C . LEU A 1 91 ? -24.976 -9.480 46.255 1.00 98.00 91 LEU A C 1
ATOM 711 O O . LEU A 1 91 ? -24.839 -8.693 45.322 1.00 98.00 91 LEU A O 1
ATOM 715 N N . GLU A 1 92 ? -24.173 -10.529 46.424 1.00 97.69 92 GLU A N 1
ATOM 716 C CA . GLU A 1 92 ? -23.032 -10.825 45.558 1.00 97.69 92 GLU A CA 1
ATOM 717 C C . GLU A 1 92 ? -23.469 -11.103 44.111 1.00 97.69 92 GLU A C 1
ATOM 719 O O . GLU A 1 92 ? -22.863 -10.614 43.161 1.00 97.69 92 GLU A O 1
ATOM 724 N N . ALA A 1 93 ? -24.577 -11.816 43.901 1.00 98.19 93 ALA A N 1
ATOM 725 C CA . ALA A 1 93 ? -25.112 -12.022 42.559 1.00 98.19 93 ALA A CA 1
ATOM 726 C C . ALA A 1 93 ? -25.562 -10.704 41.896 1.00 98.19 93 ALA A C 1
ATOM 728 O O . ALA A 1 93 ? -25.411 -10.542 40.684 1.00 98.19 93 ALA A O 1
ATOM 729 N N . ALA A 1 94 ? -26.125 -9.761 42.660 1.00 98.31 94 ALA A N 1
ATOM 730 C CA . ALA A 1 94 ? -26.483 -8.436 42.150 1.00 98.31 94 ALA A CA 1
ATOM 731 C C . ALA A 1 94 ? -25.242 -7.592 41.828 1.00 98.31 94 ALA A C 1
ATOM 733 O O . ALA A 1 94 ? -25.179 -6.960 40.775 1.00 98.31 94 ALA A O 1
ATOM 734 N N . GLU A 1 95 ? -24.240 -7.653 42.698 1.00 98.06 95 GLU A N 1
ATOM 735 C CA . GLU A 1 95 ? -22.932 -7.037 42.522 1.00 98.06 95 GLU A CA 1
ATOM 736 C C . GLU A 1 95 ? -22.228 -7.537 41.252 1.00 98.06 95 GLU A C 1
ATOM 738 O O . GLU A 1 95 ? -21.815 -6.739 40.415 1.00 98.06 95 GLU A O 1
ATOM 743 N N . ASN A 1 96 ? -22.173 -8.854 41.048 1.00 98.31 96 ASN A N 1
ATOM 744 C CA . ASN A 1 96 ? -21.561 -9.461 39.869 1.00 98.31 96 ASN A CA 1
ATOM 745 C C . ASN A 1 96 ? -22.286 -9.076 38.574 1.00 98.31 96 ASN A C 1
ATOM 747 O O . ASN A 1 96 ? -21.632 -8.827 37.563 1.00 98.31 96 ASN A O 1
ATOM 751 N N . ARG A 1 97 ? -23.623 -8.956 38.593 1.00 98.50 97 ARG A N 1
ATOM 752 C CA . ARG A 1 97 ? -24.375 -8.430 37.438 1.00 98.50 97 ARG A CA 1
ATOM 753 C C . ARG A 1 97 ? -23.985 -6.990 37.120 1.00 98.50 97 ARG A C 1
ATOM 755 O O . ARG A 1 97 ? -23.791 -6.676 35.949 1.00 98.50 97 ARG A O 1
ATOM 762 N N . ARG A 1 98 ? -23.824 -6.139 38.139 1.00 98.56 98 ARG A N 1
ATOM 763 C CA . ARG A 1 98 ? -23.378 -4.754 37.944 1.00 98.56 98 ARG A CA 1
ATOM 764 C C . ARG A 1 98 ? -21.963 -4.701 37.365 1.00 98.56 98 ARG A C 1
ATOM 766 O O . ARG A 1 98 ? -21.766 -4.090 36.321 1.00 98.56 98 ARG A O 1
ATOM 773 N N . ARG A 1 99 ? -21.012 -5.429 37.961 1.00 98.31 99 ARG A N 1
ATOM 774 C CA . ARG A 1 99 ? -19.629 -5.509 37.457 1.00 98.31 99 ARG A CA 1
ATOM 775 C C . ARG A 1 99 ? -19.559 -6.065 36.038 1.00 98.31 99 ARG A C 1
ATOM 777 O O . ARG A 1 99 ? -18.764 -5.592 35.239 1.00 98.31 99 ARG A O 1
ATOM 784 N N . SER A 1 100 ? -20.388 -7.054 35.702 1.00 98.31 100 SER A N 1
ATOM 785 C CA . SER A 1 100 ? -20.440 -7.613 34.348 1.00 98.31 100 SER A CA 1
ATOM 786 C C . SER A 1 100 ? -20.941 -6.592 33.326 1.00 98.31 100 SER A C 1
ATOM 788 O O . SER A 1 100 ? -20.388 -6.533 32.229 1.00 98.31 100 SER A O 1
ATOM 790 N N . GLN A 1 101 ? -21.950 -5.785 33.670 1.00 98.44 101 GLN A N 1
ATOM 791 C CA . GLN A 1 101 ? -22.421 -4.700 32.804 1.00 98.44 101 GLN A CA 1
ATOM 792 C C . GLN A 1 101 ? -21.348 -3.619 32.636 1.00 98.44 101 GLN A C 1
ATOM 794 O O . GLN A 1 101 ? -21.063 -3.213 31.511 1.00 98.44 101 GLN A O 1
ATOM 799 N N . GLU A 1 102 ? -20.704 -3.203 33.728 1.00 98.25 102 GLU A N 1
ATOM 800 C CA . GLU A 1 102 ? -19.595 -2.244 33.694 1.00 98.25 102 GLU A CA 1
ATOM 801 C C . GLU A 1 102 ? -18.434 -2.758 32.830 1.00 98.25 102 GLU A C 1
ATOM 803 O O . GLU A 1 102 ? -17.958 -2.046 31.948 1.00 98.25 102 GLU A O 1
ATOM 808 N N . ALA A 1 103 ? -18.026 -4.018 33.006 1.00 98.38 103 ALA A N 1
ATOM 809 C CA . ALA A 1 103 ? -16.973 -4.640 32.211 1.00 98.38 103 ALA A CA 1
ATOM 810 C C . ALA A 1 103 ? -17.329 -4.700 30.718 1.00 98.38 103 ALA A C 1
ATOM 812 O O . ALA A 1 103 ? -16.473 -4.448 29.871 1.00 98.38 103 ALA A O 1
ATOM 813 N N . GLN A 1 104 ? -18.589 -4.987 30.378 1.00 98.31 104 GLN A N 1
ATOM 814 C CA . GLN A 1 104 ? -19.042 -4.993 28.988 1.00 98.31 104 GLN A CA 1
ATOM 815 C C . GLN A 1 104 ? -18.997 -3.590 28.369 1.00 98.31 104 GLN A C 1
ATOM 817 O O . GLN A 1 104 ? -18.541 -3.438 27.236 1.00 98.31 104 GLN A O 1
ATOM 822 N N . VAL A 1 105 ? -19.406 -2.560 29.112 1.00 98.56 105 VAL A N 1
ATOM 823 C CA . VAL A 1 105 ? -19.301 -1.164 28.664 1.00 98.56 105 VAL A CA 1
ATOM 824 C C . VAL A 1 105 ? -17.837 -0.765 28.470 1.00 98.56 105 VAL A C 1
ATOM 826 O O . VAL A 1 105 ? -17.490 -0.211 27.428 1.00 98.56 105 VAL A O 1
ATOM 829 N N . LEU A 1 106 ? -16.960 -1.091 29.424 1.00 98.50 106 LEU A N 1
ATOM 830 C CA . LEU A 1 106 ? -15.525 -0.815 29.322 1.00 98.50 106 LEU A CA 1
ATOM 831 C C . LEU A 1 106 ? -14.886 -1.520 28.124 1.00 98.50 106 LEU A C 1
ATOM 833 O O . LEU A 1 106 ? -14.084 -0.906 27.424 1.00 98.50 106 LEU A O 1
ATOM 837 N N . LYS A 1 107 ? -15.279 -2.767 27.842 1.00 98.56 107 LYS A N 1
ATOM 838 C CA . LYS A 1 107 ? -14.821 -3.509 26.663 1.00 98.56 107 LYS A CA 1
ATOM 839 C C . LYS A 1 107 ? -15.187 -2.781 25.367 1.00 98.56 107 LYS A C 1
ATOM 841 O O . LYS A 1 107 ? -14.307 -2.524 24.555 1.00 98.56 107 LYS A O 1
ATOM 846 N N . VAL A 1 108 ? -16.448 -2.374 25.208 1.00 98.56 108 VAL A N 1
ATOM 847 C CA . VAL A 1 108 ? -16.903 -1.635 24.015 1.00 98.56 108 VAL A CA 1
ATOM 848 C C . VAL A 1 108 ? -16.180 -0.291 23.877 1.00 98.56 108 VAL A C 1
ATOM 850 O O . VAL A 1 108 ? -15.853 0.137 22.772 1.00 98.56 108 VAL A O 1
ATOM 853 N N . LEU A 1 109 ? -15.908 0.399 24.989 1.00 98.56 109 LEU A N 1
ATOM 854 C CA . LEU A 1 109 ? -15.134 1.642 24.967 1.00 98.56 109 LEU A CA 1
ATOM 855 C C . LEU A 1 109 ? -13.672 1.403 24.569 1.00 98.56 109 LEU A C 1
ATOM 857 O O . LEU A 1 109 ? -13.121 2.201 23.813 1.00 98.56 109 LEU A O 1
ATOM 861 N N . ALA A 1 110 ? -13.054 0.317 25.037 1.00 98.50 110 ALA A N 1
ATOM 862 C CA . ALA A 1 110 ? -11.700 -0.063 24.649 1.00 98.50 110 ALA A CA 1
ATOM 863 C C . ALA A 1 110 ? -11.614 -0.410 23.153 1.00 98.50 110 ALA A C 1
ATOM 865 O O . ALA A 1 110 ? -10.736 0.114 22.471 1.00 98.50 110 ALA A O 1
ATOM 866 N N . GLU A 1 111 ? -12.568 -1.189 22.634 1.00 98.50 111 GLU A N 1
ATOM 867 C CA . GLU A 1 111 ? -12.683 -1.514 21.204 1.00 98.50 111 GLU A CA 1
ATOM 868 C C . GLU A 1 111 ? -12.841 -0.245 20.350 1.00 98.50 111 GLU A C 1
ATOM 870 O O . GLU A 1 111 ? -12.172 -0.089 19.331 1.00 98.50 111 GLU A O 1
ATOM 875 N N . LYS A 1 112 ? -13.659 0.726 20.786 1.00 98.62 112 LYS A N 1
ATOM 876 C CA . LYS A 1 112 ? -13.779 2.023 20.094 1.00 98.62 112 LYS A CA 1
ATOM 877 C C . LYS A 1 112 ? -12.464 2.802 20.075 1.00 98.62 112 LYS A C 1
ATOM 879 O O . LYS A 1 112 ? -12.114 3.367 19.045 1.00 98.62 112 LYS A O 1
ATOM 884 N N . ARG A 1 113 ? -11.726 2.821 21.189 1.00 98.62 113 ARG A N 1
ATOM 885 C CA . ARG A 1 113 ? -10.415 3.489 21.277 1.00 98.62 113 ARG A CA 1
ATOM 886 C C . ARG A 1 113 ? -9.365 2.819 20.401 1.00 98.62 113 ARG A C 1
ATOM 888 O O . ARG A 1 113 ? -8.487 3.500 19.886 1.00 98.62 113 ARG A O 1
ATOM 895 N N . GLU A 1 114 ? -9.414 1.499 20.282 1.00 98.38 114 GLU A N 1
ATOM 896 C CA . GLU A 1 114 ? -8.555 0.749 19.369 1.00 98.38 114 GLU A CA 1
ATOM 897 C C . GLU A 1 114 ? -8.880 1.081 17.918 1.00 98.38 114 GLU A C 1
ATOM 899 O O . GLU A 1 114 ? -7.990 1.502 17.187 1.00 98.38 114 GLU A O 1
ATOM 904 N N . HIS A 1 115 ? -10.159 1.066 17.550 1.00 98.62 115 HIS A N 1
ATOM 905 C CA . HIS A 1 115 ? -10.588 1.449 16.212 1.00 98.62 115 HIS A CA 1
ATOM 906 C C . HIS A 1 115 ? -10.190 2.889 15.841 1.00 98.62 115 HIS A C 1
ATOM 908 O O . HIS A 1 115 ? -9.724 3.133 14.732 1.00 98.62 115 HIS A O 1
ATOM 914 N N . GLU A 1 116 ? -10.320 3.845 16.767 1.00 98.25 116 GLU A N 1
ATOM 915 C CA . GLU A 1 116 ? -9.846 5.224 16.572 1.00 98.25 116 GLU A CA 1
ATOM 916 C C . GLU A 1 116 ? -8.338 5.268 16.255 1.00 98.25 116 GLU A C 1
ATOM 918 O O . GLU A 1 116 ? -7.922 5.995 15.351 1.00 98.25 116 GLU A O 1
ATOM 923 N N . ARG A 1 117 ? -7.514 4.468 16.952 1.00 98.56 117 ARG A N 1
ATOM 924 C CA . ARG A 1 117 ? -6.071 4.365 16.666 1.00 98.56 117 ARG A CA 1
ATOM 925 C C . ARG A 1 117 ? -5.806 3.730 15.305 1.00 98.56 117 ARG A C 1
ATOM 927 O O . ARG A 1 117 ? -4.993 4.264 14.555 1.00 98.56 117 ARG A O 1
ATOM 934 N N . ASP A 1 118 ? -6.499 2.648 14.973 1.00 98.38 118 ASP A N 1
ATOM 935 C CA . ASP A 1 118 ? -6.322 1.938 13.703 1.00 98.38 118 ASP A CA 1
ATOM 936 C C . ASP A 1 118 ? -6.676 2.820 12.506 1.00 98.38 118 ASP A C 1
ATOM 938 O O . ASP A 1 118 ? -5.956 2.836 11.510 1.00 98.38 118 ASP A O 1
ATOM 942 N N . VAL A 1 119 ? -7.752 3.606 12.607 1.00 98.69 119 VAL A N 1
ATOM 943 C CA . VAL A 1 119 ? -8.146 4.559 11.561 1.00 98.69 119 VAL A CA 1
ATOM 944 C C . VAL A 1 119 ? -7.062 5.614 11.344 1.00 98.69 119 VAL A C 1
ATOM 946 O O . VAL A 1 119 ? -6.718 5.908 10.199 1.00 98.69 119 VAL A O 1
ATOM 949 N N . LEU A 1 120 ? -6.494 6.164 12.422 1.00 97.94 120 LEU A N 1
ATOM 950 C CA . LEU A 1 120 ? -5.419 7.153 12.322 1.00 97.94 120 LEU A CA 1
ATOM 951 C C . LEU A 1 120 ? -4.147 6.552 11.716 1.00 97.94 120 LEU A C 1
ATOM 953 O O . LEU A 1 120 ? -3.561 7.147 10.813 1.00 97.94 120 LEU A O 1
ATOM 957 N N . LEU A 1 121 ? -3.744 5.364 12.171 1.00 98.19 121 LEU A N 1
ATOM 958 C CA . LEU A 1 121 ? -2.580 4.657 11.639 1.00 98.19 121 LEU A CA 1
ATOM 959 C C . LEU A 1 121 ? -2.754 4.330 10.156 1.00 98.19 121 LEU A C 1
ATOM 961 O O . LEU A 1 121 ? -1.852 4.597 9.365 1.00 98.19 121 LEU A O 1
ATOM 965 N N . LYS A 1 122 ? -3.933 3.844 9.761 1.00 98.44 122 LYS A N 1
ATOM 966 C CA . LYS A 1 122 ? -4.253 3.547 8.365 1.00 98.44 122 LYS A CA 1
ATOM 967 C C . LYS A 1 122 ? -4.204 4.796 7.487 1.00 98.44 122 LYS A C 1
ATOM 969 O O . LYS A 1 122 ? -3.626 4.754 6.407 1.00 98.44 122 LYS A O 1
ATOM 974 N N . ALA A 1 123 ? -4.748 5.920 7.955 1.00 98.06 123 ALA A N 1
ATOM 975 C CA . ALA A 1 123 ? -4.681 7.181 7.219 1.00 98.06 123 ALA A CA 1
ATOM 976 C C . ALA A 1 123 ? -3.228 7.657 7.020 1.00 98.06 123 ALA A C 1
ATOM 978 O O . ALA A 1 123 ? -2.866 8.136 5.944 1.00 98.06 123 ALA A O 1
ATOM 979 N N . MET A 1 124 ? -2.375 7.497 8.038 1.00 97.25 124 MET A N 1
ATOM 980 C CA . MET A 1 124 ? -0.947 7.809 7.929 1.00 97.25 124 MET A CA 1
ATOM 981 C C . MET A 1 124 ? -0.223 6.875 6.951 1.00 97.25 124 MET A C 1
ATOM 983 O O . MET A 1 124 ? 0.572 7.344 6.134 1.00 97.25 124 MET A O 1
ATOM 987 N N . GLU A 1 125 ? -0.504 5.574 7.015 1.00 98.00 125 GLU A N 1
ATOM 988 C CA . GLU A 1 125 ? 0.085 4.566 6.133 1.00 98.00 125 GLU A CA 1
ATOM 989 C C . GLU A 1 125 ? -0.314 4.793 4.671 1.00 98.00 125 GLU A C 1
ATOM 991 O O . GLU A 1 125 ? 0.549 4.811 3.797 1.00 98.00 125 GLU A O 1
ATOM 996 N N . GLU A 1 126 ? -1.592 5.051 4.389 1.00 98.12 126 GLU A N 1
ATOM 997 C CA . GLU A 1 126 ? -2.070 5.353 3.036 1.00 98.12 126 GLU A CA 1
ATOM 998 C C . GLU A 1 126 ? -1.408 6.616 2.465 1.00 98.12 126 GLU A C 1
ATOM 1000 O O . GLU A 1 126 ? -0.992 6.625 1.304 1.00 98.12 126 GLU A O 1
ATOM 1005 N N . ASN A 1 127 ? -1.229 7.658 3.282 1.00 97.38 127 ASN A N 1
ATOM 1006 C CA . ASN A 1 127 ? -0.531 8.875 2.867 1.00 97.38 127 ASN A CA 1
ATOM 1007 C C . ASN A 1 127 ? 0.962 8.624 2.569 1.00 97.38 127 ASN A C 1
ATOM 1009 O O . ASN A 1 127 ? 1.509 9.128 1.581 1.00 97.38 127 ASN A O 1
ATOM 1013 N N . SER A 1 128 ? 1.624 7.812 3.399 1.00 97.69 128 SER A N 1
ATOM 1014 C CA . SER A 1 128 ? 3.007 7.386 3.158 1.00 97.69 128 SER A CA 1
ATOM 1015 C C . SER A 1 128 ? 3.122 6.553 1.876 1.00 97.69 128 SER A C 1
ATOM 1017 O O . SER A 1 128 ? 3.973 6.834 1.030 1.00 97.69 128 SER A O 1
ATOM 1019 N N . ASN A 1 129 ? 2.209 5.603 1.671 1.00 98.38 129 ASN A N 1
ATOM 1020 C CA . ASN A 1 129 ? 2.155 4.757 0.482 1.00 98.38 129 ASN A CA 1
ATOM 1021 C C . ASN A 1 129 ? 1.905 5.565 -0.794 1.00 98.38 129 ASN A C 1
ATOM 1023 O O . ASN A 1 129 ? 2.529 5.291 -1.816 1.00 98.38 129 ASN A O 1
ATOM 1027 N N . PHE A 1 130 ? 1.043 6.584 -0.749 1.00 98.38 130 PHE A N 1
ATOM 1028 C CA . PHE A 1 130 ? 0.823 7.470 -1.892 1.00 98.38 130 PHE A CA 1
ATOM 1029 C C . PHE A 1 130 ? 2.112 8.188 -2.307 1.00 98.38 130 PHE A C 1
ATOM 1031 O O . PHE A 1 130 ? 2.454 8.214 -3.490 1.00 98.38 130 PHE A O 1
ATOM 1038 N N . SER A 1 131 ? 2.855 8.710 -1.328 1.00 98.12 131 SER A N 1
ATOM 1039 C CA . SER A 1 131 ? 4.126 9.400 -1.567 1.00 98.12 131 SER A CA 1
ATOM 1040 C C . SER A 1 131 ? 5.167 8.450 -2.163 1.00 98.12 131 SER A C 1
ATOM 1042 O O . SER A 1 131 ? 5.779 8.769 -3.181 1.00 98.12 131 SER A O 1
ATOM 1044 N N . LYS A 1 132 ? 5.291 7.245 -1.596 1.00 98.44 132 LYS A N 1
ATOM 1045 C CA . LYS A 1 132 ? 6.209 6.209 -2.078 1.00 98.44 132 LYS A CA 1
ATOM 1046 C C . LYS A 1 132 ? 5.886 5.762 -3.507 1.00 98.44 132 LYS A C 1
ATOM 1048 O O . LYS A 1 132 ? 6.770 5.734 -4.355 1.00 98.44 132 LYS A O 1
ATOM 1053 N N . MET A 1 133 ? 4.619 5.475 -3.809 1.00 98.31 133 MET A N 1
ATOM 1054 C CA . MET A 1 133 ? 4.206 5.092 -5.165 1.00 98.31 133 MET A CA 1
ATOM 1055 C C . MET A 1 133 ? 4.440 6.215 -6.182 1.00 98.31 133 MET A C 1
ATOM 1057 O O . MET A 1 133 ? 4.799 5.947 -7.329 1.00 98.31 133 MET A O 1
ATOM 1061 N N . ALA A 1 134 ? 4.218 7.473 -5.790 1.00 98.38 134 ALA A N 1
ATOM 1062 C CA . ALA A 1 134 ? 4.480 8.618 -6.654 1.00 98.38 134 ALA A CA 1
ATOM 1063 C C . ALA A 1 134 ? 5.980 8.766 -6.957 1.00 98.38 134 ALA A C 1
ATOM 1065 O O . ALA A 1 134 ? 6.346 8.993 -8.112 1.00 98.38 134 ALA A O 1
ATOM 1066 N N . GLU A 1 135 ? 6.832 8.585 -5.947 1.00 98.31 135 GLU A N 1
ATOM 1067 C CA . GLU A 1 135 ? 8.289 8.608 -6.080 1.00 98.31 135 GLU A CA 1
ATOM 1068 C C . GLU A 1 135 ? 8.799 7.472 -6.977 1.00 98.31 135 GLU A C 1
ATOM 1070 O O . GLU A 1 135 ? 9.471 7.735 -7.974 1.00 98.31 135 GLU A O 1
ATOM 1075 N N . GLU A 1 136 ? 8.406 6.225 -6.705 1.00 98.50 136 GLU A N 1
ATOM 1076 C CA . GLU A 1 136 ? 8.786 5.059 -7.515 1.00 98.50 136 GLU A CA 1
ATOM 1077 C C . GLU A 1 136 ? 8.362 5.232 -8.979 1.00 98.50 136 GLU A C 1
ATOM 1079 O O . GLU A 1 136 ? 9.139 4.994 -9.907 1.00 98.50 136 GLU A O 1
ATOM 1084 N N . LYS A 1 137 ? 7.139 5.722 -9.214 1.00 98.69 137 LYS A N 1
ATOM 1085 C CA . LYS A 1 137 ? 6.639 5.981 -10.567 1.00 98.69 137 LYS A CA 1
ATOM 1086 C C . LYS A 1 137 ? 7.429 7.079 -11.279 1.00 98.69 137 LYS A C 1
ATOM 1088 O O . LYS A 1 137 ? 7.632 6.982 -12.492 1.00 98.69 137 LYS A O 1
ATOM 1093 N N . LEU A 1 138 ? 7.848 8.121 -10.561 1.00 98.69 138 LEU A N 1
ATOM 1094 C CA . LEU A 1 138 ? 8.684 9.181 -11.116 1.00 98.69 138 LEU A CA 1
ATOM 1095 C C . LEU A 1 138 ? 10.065 8.641 -11.498 1.00 98.69 138 LEU A C 1
ATOM 1097 O O . LEU A 1 138 ? 10.507 8.891 -12.618 1.00 98.69 138 LEU A O 1
ATOM 1101 N N . ILE A 1 139 ? 10.703 7.868 -10.616 1.00 98.56 139 ILE A N 1
ATOM 1102 C CA . ILE A 1 139 ? 12.010 7.244 -10.864 1.00 98.56 139 ILE A CA 1
ATOM 1103 C C . ILE A 1 139 ? 11.952 6.385 -12.128 1.00 98.56 139 ILE A C 1
ATOM 1105 O O . ILE A 1 139 ? 12.689 6.651 -13.077 1.00 98.56 139 ILE A O 1
ATOM 1109 N N . LEU A 1 140 ? 10.988 5.463 -12.211 1.00 98.62 140 LEU A N 1
ATOM 1110 C CA . LEU A 1 140 ? 10.805 4.602 -13.383 1.00 98.62 140 LEU A CA 1
ATOM 1111 C C . LEU A 1 140 ? 10.613 5.407 -14.675 1.00 98.62 140 LEU A C 1
ATOM 1113 O O . LEU A 1 140 ? 11.117 5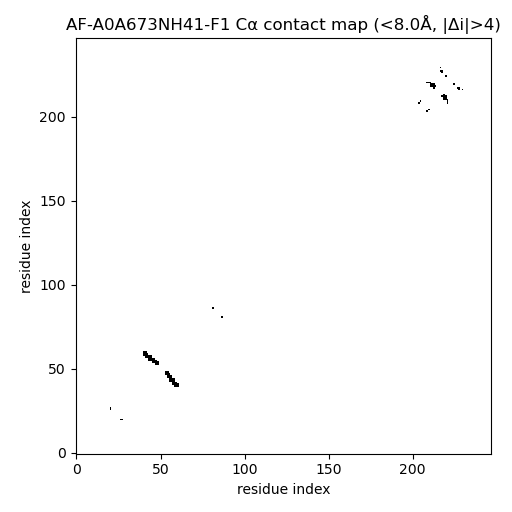.039 -15.736 1.00 98.62 140 LEU A O 1
ATOM 1117 N N . LYS A 1 141 ? 9.879 6.527 -14.617 1.00 98.69 141 LYS A N 1
ATOM 1118 C CA . LYS A 1 141 ? 9.681 7.390 -15.789 1.00 98.69 141 LYS A CA 1
ATOM 1119 C C . LYS A 1 141 ? 10.946 8.134 -16.192 1.00 98.69 141 LYS A C 1
ATOM 1121 O O . LYS A 1 141 ? 11.170 8.306 -17.391 1.00 98.69 141 LYS A O 1
ATOM 1126 N N . MET A 1 142 ? 11.755 8.564 -15.232 1.00 98.69 142 MET A N 1
ATOM 1127 C CA . MET A 1 142 ? 13.034 9.220 -15.493 1.00 98.69 142 MET A CA 1
ATOM 1128 C C . MET A 1 142 ? 14.051 8.245 -16.090 1.00 98.69 142 MET A C 1
ATOM 1130 O O . MET A 1 142 ? 14.693 8.591 -17.081 1.00 98.69 142 MET A O 1
ATOM 1134 N N . GLU A 1 143 ? 14.130 7.024 -15.560 1.00 98.56 143 GLU A N 1
ATOM 1135 C CA . GLU A 1 143 ? 14.976 5.945 -16.084 1.00 98.56 143 GLU A CA 1
ATOM 1136 C C . GLU A 1 143 ? 14.568 5.565 -17.507 1.00 98.56 143 GLU A C 1
ATOM 1138 O O . GLU A 1 143 ? 15.374 5.672 -18.428 1.00 98.56 143 GLU A O 1
ATOM 1143 N N . GLN A 1 144 ? 13.283 5.277 -17.737 1.00 98.56 144 GLN A N 1
ATOM 1144 C CA . GLN A 1 144 ? 12.767 4.969 -19.073 1.00 98.56 144 GLN A CA 1
ATOM 1145 C C . GLN A 1 144 ? 13.052 6.103 -20.073 1.00 98.56 144 GLN A C 1
ATOM 1147 O O . GLN A 1 144 ? 13.376 5.875 -21.240 1.00 98.56 144 GLN A O 1
ATOM 1152 N N . ASN A 1 145 ? 12.913 7.360 -19.644 1.00 98.62 145 ASN A N 1
ATOM 1153 C CA . ASN A 1 145 ? 13.200 8.506 -20.498 1.00 98.62 145 ASN A CA 1
ATOM 1154 C C . ASN A 1 145 ? 14.698 8.627 -20.818 1.00 98.62 145 ASN A C 1
ATOM 1156 O O . ASN A 1 145 ? 15.055 8.986 -21.943 1.00 98.62 145 ASN A O 1
ATOM 1160 N N . GLN A 1 146 ? 15.562 8.305 -19.857 1.00 98.62 146 GLN A N 1
ATOM 1161 C CA . GLN A 1 146 ? 17.003 8.278 -20.047 1.00 98.62 146 GLN A CA 1
ATOM 1162 C C . GLN A 1 146 ? 17.426 7.169 -21.014 1.00 98.62 146 GLN A C 1
ATOM 1164 O O . GLN A 1 146 ? 18.105 7.466 -21.999 1.00 98.62 146 GLN A O 1
ATOM 1169 N N . GLU A 1 147 ? 16.954 5.942 -20.801 1.00 98.50 147 GLU A N 1
ATOM 1170 C CA . GLU A 1 147 ? 17.207 4.799 -21.682 1.00 98.50 147 GLU A CA 1
ATOM 1171 C C . GLU A 1 147 ? 16.747 5.089 -23.114 1.00 98.50 147 GLU A C 1
ATOM 1173 O O . GLU A 1 147 ? 17.491 4.866 -24.066 1.00 98.50 147 GLU A O 1
ATOM 1178 N N . ASN A 1 148 ? 15.570 5.698 -23.291 1.00 98.56 148 ASN A N 1
ATOM 1179 C CA . ASN A 1 148 ? 15.077 6.092 -24.613 1.00 98.56 148 ASN A CA 1
ATOM 1180 C C . ASN A 1 148 ? 15.991 7.120 -25.301 1.00 98.56 148 ASN A C 1
ATOM 1182 O O . ASN A 1 148 ? 16.255 7.020 -26.504 1.00 98.56 148 ASN A O 1
ATOM 1186 N N . ARG A 1 149 ? 16.497 8.116 -24.559 1.00 98.50 149 ARG A N 1
ATOM 1187 C CA . ARG A 1 149 ? 17.458 9.096 -25.096 1.00 98.50 149 ARG A CA 1
ATOM 1188 C C . ARG A 1 149 ? 18.779 8.441 -25.475 1.00 98.50 149 ARG A C 1
ATOM 1190 O O . ARG A 1 149 ? 19.396 8.833 -26.466 1.00 98.50 149 ARG A O 1
ATOM 1197 N N . GLU A 1 150 ? 19.250 7.495 -24.676 1.00 98.50 150 GLU A N 1
ATOM 1198 C CA . GLU A 1 150 ? 20.487 6.762 -24.931 1.00 98.50 150 GLU A CA 1
ATOM 1199 C C . GLU A 1 150 ? 20.348 5.829 -26.127 1.00 98.50 150 GLU A C 1
ATOM 1201 O O . GLU A 1 150 ? 21.175 5.907 -27.030 1.00 98.50 150 GLU A O 1
ATOM 1206 N N . ALA A 1 151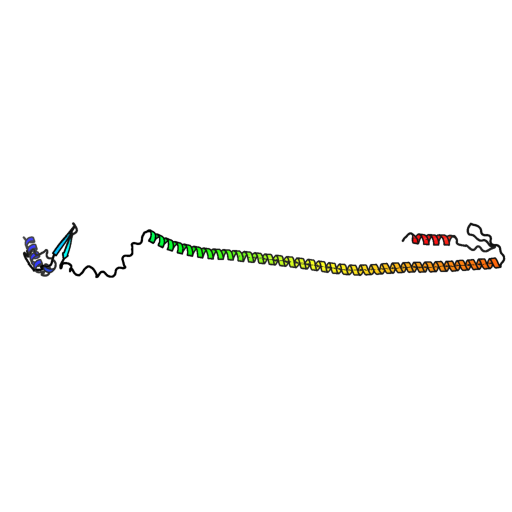 ? 19.258 5.069 -26.218 1.00 98.56 151 ALA A N 1
ATOM 1207 C CA . ALA A 1 151 ? 18.949 4.225 -27.365 1.00 98.56 151 ALA A CA 1
ATOM 1208 C C . ALA A 1 151 ? 18.866 5.041 -28.665 1.00 98.56 151 ALA A C 1
ATOM 1210 O O . ALA A 1 151 ? 19.455 4.661 -29.677 1.00 98.56 151 ALA A O 1
ATOM 1211 N N . HIS A 1 152 ? 18.211 6.208 -28.639 1.00 98.38 152 HIS A N 1
ATOM 1212 C CA . HIS A 1 152 ? 18.153 7.095 -29.802 1.00 98.38 152 HIS A CA 1
A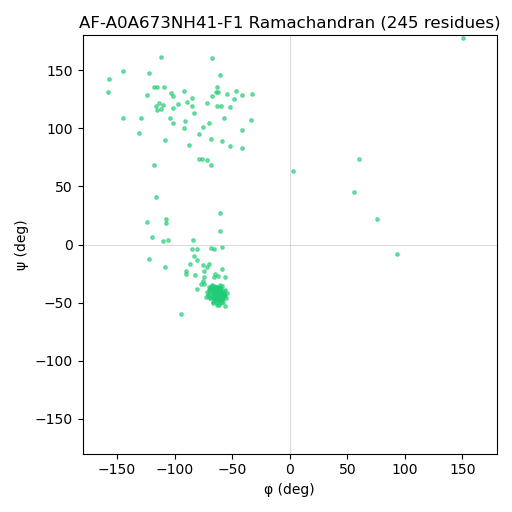TOM 1213 C C . HIS A 1 152 ? 19.545 7.606 -30.212 1.00 98.38 152 HIS A C 1
ATOM 1215 O O . HIS A 1 152 ? 19.893 7.599 -31.396 1.00 98.38 152 HIS A O 1
ATOM 1221 N N . ARG A 1 153 ? 20.365 8.039 -29.243 1.00 98.19 153 ARG A N 1
ATOM 1222 C CA . ARG A 1 153 ? 21.745 8.482 -29.502 1.00 98.19 153 ARG A CA 1
ATOM 1223 C C . ARG A 1 153 ? 22.614 7.341 -30.035 1.00 98.19 153 ARG A C 1
ATOM 1225 O O . ARG A 1 153 ? 23.324 7.547 -31.016 1.00 98.19 153 ARG A O 1
ATOM 1232 N N . ALA A 1 154 ? 22.526 6.151 -29.447 1.00 98.44 154 ALA A N 1
ATOM 1233 C CA . ALA A 1 154 ? 23.262 4.966 -29.873 1.00 98.44 154 ALA A CA 1
ATOM 1234 C C . ALA A 1 154 ? 22.898 4.567 -31.309 1.00 98.44 154 ALA A C 1
ATOM 1236 O O . ALA A 1 154 ? 23.789 4.423 -32.143 1.00 98.44 154 ALA A O 1
ATOM 1237 N N . ALA A 1 155 ? 21.604 4.517 -31.638 1.00 98.44 155 ALA A N 1
ATOM 1238 C CA . ALA A 1 155 ? 21.135 4.221 -32.991 1.00 98.44 155 ALA A CA 1
ATOM 1239 C C . ALA A 1 155 ? 21.614 5.261 -34.021 1.00 98.44 155 ALA A C 1
ATOM 1241 O O . ALA A 1 155 ? 21.954 4.919 -35.156 1.00 98.44 155 ALA A O 1
ATOM 1242 N N . MET A 1 156 ? 21.664 6.546 -33.649 1.00 98.12 156 MET A N 1
ATOM 1243 C CA . MET A 1 156 ? 22.226 7.590 -34.512 1.00 98.12 156 MET A CA 1
ATOM 1244 C C . MET A 1 156 ? 23.734 7.396 -34.726 1.00 98.12 156 MET A C 1
ATOM 1246 O O . MET A 1 156 ? 24.200 7.478 -35.864 1.00 98.12 156 MET A O 1
ATOM 1250 N N . MET A 1 157 ? 24.483 7.114 -33.659 1.00 98.00 157 MET A N 1
ATOM 1251 C CA . MET A 1 157 ? 25.925 6.869 -33.725 1.00 98.00 157 MET A CA 1
ATOM 1252 C C . MET A 1 157 ? 26.261 5.642 -34.572 1.00 98.00 157 MET A C 1
ATOM 1254 O O . MET A 1 157 ? 27.151 5.713 -35.415 1.00 98.00 157 MET A O 1
ATOM 1258 N N . GLU A 1 158 ? 25.518 4.549 -34.423 1.00 97.81 158 GLU A N 1
ATOM 1259 C CA . GLU A 1 158 ? 25.700 3.329 -35.209 1.00 97.81 158 GLU A CA 1
ATOM 1260 C C . GLU A 1 158 ? 25.537 3.592 -36.714 1.00 97.81 158 GLU A C 1
ATOM 1262 O O . GLU A 1 158 ? 26.413 3.243 -37.508 1.00 97.81 158 GLU A O 1
ATOM 1267 N N . ARG A 1 159 ? 24.481 4.317 -37.113 1.00 97.56 159 ARG A N 1
ATOM 1268 C CA . ARG A 1 159 ? 24.261 4.709 -38.519 1.00 97.56 159 ARG A CA 1
ATOM 1269 C C . ARG A 1 159 ? 25.400 5.564 -39.077 1.00 97.56 159 ARG A C 1
ATOM 1271 O O . ARG A 1 159 ? 25.712 5.479 -40.265 1.00 97.56 159 ARG A O 1
ATOM 1278 N N . LEU A 1 160 ? 26.005 6.421 -38.253 1.00 97.62 160 LEU A N 1
ATOM 1279 C CA . LEU A 1 160 ? 27.155 7.233 -38.658 1.00 97.62 160 LEU A CA 1
ATOM 1280 C C . LEU A 1 160 ? 28.421 6.381 -38.797 1.00 97.62 160 LEU A C 1
ATOM 1282 O O . LEU A 1 160 ? 29.116 6.496 -39.807 1.00 97.62 160 LEU A O 1
ATOM 1286 N N . LEU A 1 161 ? 28.689 5.491 -37.838 1.00 96.88 161 LEU A N 1
ATOM 1287 C CA . LEU A 1 161 ? 29.824 4.567 -37.887 1.00 96.88 161 LEU A CA 1
ATOM 1288 C C . LEU A 1 161 ? 29.744 3.633 -39.099 1.00 96.88 161 LEU A C 1
ATOM 1290 O O . LEU A 1 161 ? 30.755 3.403 -39.764 1.00 96.88 161 LEU A O 1
ATOM 1294 N N . GLU A 1 162 ? 28.549 3.161 -39.456 1.00 97.00 162 GLU A N 1
ATOM 1295 C CA . GLU A 1 162 ? 28.344 2.351 -40.656 1.00 97.00 162 GLU A CA 1
ATOM 1296 C C . GLU A 1 162 ? 28.695 3.131 -41.937 1.00 97.00 162 GLU A C 1
ATOM 1298 O O . GLU A 1 162 ? 29.375 2.603 -42.822 1.00 97.00 162 GLU A O 1
ATOM 1303 N N . LYS A 1 163 ? 28.296 4.409 -42.033 1.00 97.06 163 LYS A N 1
ATOM 1304 C CA . LYS A 1 163 ? 28.660 5.281 -43.165 1.00 97.06 163 LYS A CA 1
ATOM 1305 C C . LYS A 1 163 ? 30.169 5.487 -43.257 1.00 97.06 163 LYS A C 1
ATOM 1307 O O . LYS A 1 163 ? 30.728 5.337 -44.341 1.00 97.06 163 LYS A O 1
ATOM 1312 N N . VAL A 1 164 ? 30.833 5.780 -42.138 1.00 97.00 164 VAL A N 1
ATOM 1313 C CA . VAL A 1 164 ? 32.297 5.929 -42.093 1.00 97.00 164 VAL A CA 1
ATOM 1314 C C . VAL A 1 164 ? 32.979 4.629 -42.525 1.00 97.00 164 VAL A C 1
ATOM 1316 O O . VAL A 1 164 ? 33.859 4.662 -43.381 1.00 97.00 164 VAL A O 1
ATOM 1319 N N . SER A 1 165 ? 32.528 3.478 -42.017 1.00 95.81 165 SER A N 1
ATOM 1320 C CA . SER A 1 165 ? 33.064 2.164 -42.392 1.00 95.81 165 SER A CA 1
ATOM 1321 C C . SER A 1 165 ? 32.933 1.893 -43.895 1.00 95.81 165 SER A C 1
ATOM 1323 O O . SER A 1 165 ? 33.899 1.474 -44.535 1.00 95.81 165 SER A O 1
ATOM 1325 N N . LYS A 1 166 ? 31.769 2.191 -44.492 1.00 95.94 166 LYS A N 1
ATOM 1326 C CA . LYS A 1 166 ? 31.552 2.076 -45.944 1.00 95.94 166 LYS A CA 1
ATOM 1327 C C . LYS A 1 166 ? 32.510 2.971 -46.729 1.00 95.94 166 LYS A C 1
ATOM 1329 O O . LYS A 1 166 ? 33.156 2.484 -47.653 1.00 95.94 166 LYS A O 1
ATOM 1334 N N . THR A 1 167 ? 32.660 4.235 -46.338 1.00 95.50 167 THR A N 1
ATOM 1335 C CA . THR A 1 167 ? 33.588 5.170 -46.994 1.00 95.50 167 THR A CA 1
ATOM 1336 C C . THR A 1 167 ? 35.036 4.697 -46.896 1.00 95.50 167 THR A C 1
ATOM 1338 O O . THR A 1 167 ? 35.742 4.687 -47.898 1.00 95.50 167 THR A O 1
ATOM 1341 N N . VAL A 1 168 ? 35.480 4.236 -45.723 1.00 96.06 168 VAL A N 1
ATOM 1342 C CA . VAL A 1 168 ? 36.837 3.698 -45.533 1.00 96.06 168 VAL A CA 1
ATOM 1343 C C . VAL A 1 168 ? 37.077 2.477 -46.427 1.00 96.06 168 VAL A C 1
ATOM 1345 O O . VAL A 1 168 ? 38.117 2.391 -47.080 1.00 96.06 168 VAL A O 1
ATOM 1348 N N . ARG A 1 169 ? 36.105 1.558 -46.520 1.00 94.38 169 ARG A N 1
ATOM 1349 C CA . ARG A 1 169 ? 36.181 0.396 -47.423 1.00 94.38 169 ARG A CA 1
ATOM 1350 C C . ARG A 1 169 ? 36.289 0.823 -48.887 1.00 94.38 169 ARG A C 1
ATOM 1352 O O . ARG A 1 169 ? 37.149 0.310 -49.596 1.00 94.38 169 ARG A O 1
ATOM 1359 N N . LEU A 1 170 ? 35.458 1.768 -49.332 1.00 96.62 170 LEU A N 1
ATOM 1360 C CA . LEU A 1 170 ? 35.497 2.283 -50.704 1.00 96.62 170 LEU A CA 1
ATOM 1361 C C . LEU A 1 170 ? 36.828 2.978 -51.012 1.00 96.62 170 LEU A C 1
ATOM 1363 O O . LEU A 1 170 ? 37.429 2.690 -52.042 1.00 96.62 170 LEU A O 1
ATOM 1367 N N . ASN A 1 171 ? 37.334 3.812 -50.101 1.00 95.44 171 ASN A N 1
ATOM 1368 C CA . ASN A 1 171 ? 38.629 4.475 -50.259 1.00 95.44 171 ASN A CA 1
ATOM 1369 C C . ASN A 1 171 ? 39.770 3.460 -50.383 1.00 95.44 171 ASN A C 1
ATOM 1371 O O . ASN A 1 171 ? 40.621 3.607 -51.256 1.00 95.44 171 ASN A O 1
ATOM 1375 N N . LYS A 1 172 ? 39.757 2.388 -49.579 1.00 95.62 172 LYS A N 1
ATOM 1376 C CA . LYS A 1 172 ? 40.741 1.302 -49.691 1.00 95.62 172 LYS A CA 1
ATOM 1377 C C . LYS A 1 172 ? 40.703 0.640 -51.073 1.00 95.62 172 LYS A C 1
ATOM 1379 O O . LYS A 1 172 ? 41.754 0.428 -51.669 1.00 95.62 172 LYS A O 1
ATOM 1384 N N . LEU A 1 173 ? 39.513 0.354 -51.607 1.00 95.38 173 LEU A N 1
ATOM 1385 C CA . LEU A 1 173 ? 39.361 -0.218 -52.952 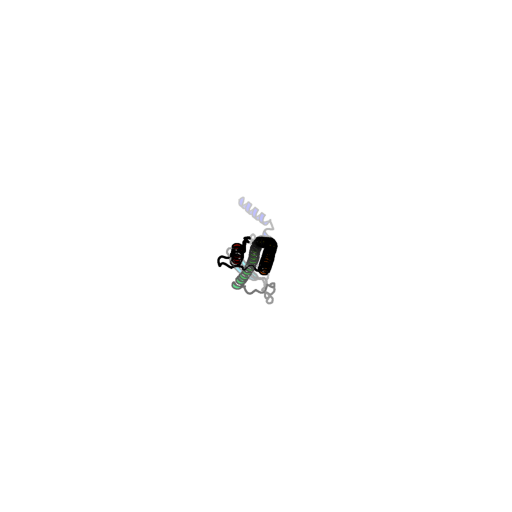1.00 95.38 173 LEU A CA 1
ATOM 1386 C C . LEU A 1 173 ? 39.825 0.743 -54.054 1.00 95.38 173 LEU A C 1
ATOM 1388 O O . LEU A 1 173 ? 40.447 0.306 -55.017 1.00 95.38 173 LEU A O 1
ATOM 1392 N N . LEU A 1 174 ? 39.542 2.042 -53.919 1.00 95.44 174 LEU A N 1
ATOM 1393 C CA . LEU A 1 174 ? 39.997 3.058 -54.872 1.00 95.44 174 LEU A CA 1
ATOM 1394 C C . LEU A 1 174 ? 41.524 3.159 -54.901 1.00 95.44 174 LEU A C 1
ATOM 1396 O O . LEU A 1 174 ? 42.100 3.179 -55.985 1.00 95.44 174 LEU A O 1
ATOM 1400 N N . VAL A 1 175 ? 42.178 3.150 -53.736 1.00 95.44 175 VAL A N 1
ATOM 1401 C CA . VAL A 1 175 ? 43.646 3.148 -53.644 1.00 95.44 175 VAL A CA 1
ATOM 1402 C C . VAL A 1 175 ? 44.234 1.910 -54.321 1.00 95.44 175 VAL A C 1
ATOM 1404 O O . VAL A 1 175 ? 45.154 2.044 -55.124 1.00 95.44 175 VAL A O 1
ATOM 1407 N N . LEU A 1 176 ? 43.673 0.720 -54.072 1.00 94.75 176 LEU A N 1
ATOM 1408 C CA . LEU A 1 176 ? 44.126 -0.512 -54.729 1.00 94.75 176 LEU A CA 1
ATOM 1409 C C . LEU A 1 176 ? 43.992 -0.430 -56.256 1.00 94.75 176 LEU A C 1
ATOM 1411 O O . LEU A 1 176 ? 44.956 -0.710 -56.963 1.00 94.75 176 LEU A O 1
ATOM 1415 N N . LYS A 1 177 ? 42.854 0.054 -56.771 1.00 94.12 177 LYS A N 1
ATOM 1416 C CA . LYS A 1 177 ? 42.657 0.256 -58.217 1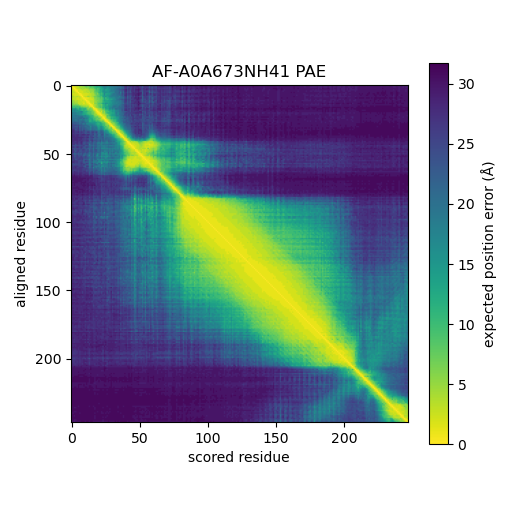.00 94.12 177 LYS A CA 1
ATOM 1417 C C . LYS A 1 177 ? 43.630 1.270 -58.819 1.00 94.12 177 LYS A C 1
ATOM 1419 O O . LYS A 1 177 ? 44.099 1.077 -59.937 1.00 94.12 177 LYS A O 1
ATOM 1424 N N . MET A 1 178 ? 43.939 2.352 -58.101 1.00 93.69 178 MET A N 1
ATOM 1425 C CA . MET A 1 178 ? 44.939 3.327 -58.552 1.00 93.69 178 MET A CA 1
ATOM 1426 C C . MET A 1 178 ? 46.329 2.696 -58.649 1.00 93.69 178 MET A C 1
ATOM 1428 O O . MET A 1 178 ? 47.044 2.953 -59.615 1.00 93.69 178 MET A O 1
ATOM 1432 N N . ILE A 1 179 ? 46.702 1.849 -57.685 1.00 93.06 179 ILE A N 1
ATOM 1433 C CA . ILE A 1 179 ? 47.970 1.113 -57.712 1.00 93.06 179 ILE A CA 1
ATOM 1434 C C . ILE A 1 179 ? 48.002 0.141 -58.898 1.00 93.06 179 ILE A C 1
ATOM 1436 O O . ILE A 1 179 ? 48.962 0.175 -59.662 1.00 93.06 179 ILE A O 1
ATOM 1440 N N . GLU A 1 180 ? 46.956 -0.668 -59.103 1.00 91.62 180 GLU A N 1
ATOM 1441 C CA . GLU A 1 180 ? 46.851 -1.594 -60.245 1.00 91.62 180 GLU A CA 1
ATOM 1442 C C . GLU A 1 180 ? 47.013 -0.867 -61.584 1.00 91.62 180 GLU A C 1
ATOM 1444 O O . GLU A 1 180 ? 47.784 -1.288 -62.447 1.00 91.62 180 GLU A O 1
ATOM 1449 N N . MET A 1 181 ? 46.327 0.266 -61.735 1.00 92.38 181 MET A N 1
ATOM 1450 C CA . MET A 1 181 ? 46.407 1.091 -62.931 1.00 92.38 181 MET A CA 1
ATOM 1451 C C . MET A 1 181 ? 47.821 1.662 -63.132 1.00 92.38 181 MET A C 1
ATOM 1453 O O . MET A 1 181 ? 48.353 1.596 -64.239 1.00 92.38 181 MET A O 1
ATOM 1457 N N . ASN A 1 182 ? 48.459 2.176 -62.075 1.00 91.50 182 ASN A N 1
ATOM 1458 C CA . ASN A 1 182 ? 49.827 2.701 -62.138 1.00 91.50 182 ASN A CA 1
ATOM 1459 C C . ASN A 1 182 ? 50.853 1.616 -62.493 1.00 91.50 182 ASN A C 1
ATOM 1461 O O . ASN A 1 182 ? 51.733 1.860 -63.318 1.00 91.50 182 ASN A O 1
ATOM 1465 N N . ILE A 1 183 ? 50.723 0.413 -61.921 1.00 90.19 183 ILE A N 1
ATOM 1466 C CA . ILE A 1 183 ? 51.554 -0.745 -62.278 1.00 90.19 183 ILE A CA 1
ATOM 1467 C C . ILE A 1 183 ? 51.345 -1.097 -63.755 1.00 90.19 183 ILE A C 1
ATOM 1469 O O . ILE A 1 183 ? 52.321 -1.268 -64.482 1.00 90.19 183 ILE A O 1
ATOM 1473 N N . GLY A 1 184 ? 50.095 -1.135 -64.225 1.00 89.25 184 GLY A N 1
ATOM 1474 C CA . GLY A 1 184 ? 49.773 -1.384 -65.630 1.00 89.25 184 GLY A CA 1
ATOM 1475 C C . GLY A 1 184 ? 50.415 -0.367 -66.580 1.00 89.25 184 GLY A C 1
ATOM 1476 O O . GLY A 1 184 ? 51.006 -0.754 -67.589 1.00 89.25 184 GLY A O 1
ATOM 1477 N N . TYR A 1 185 ? 50.370 0.928 -66.252 1.00 88.25 185 TYR A N 1
ATOM 1478 C CA . TYR A 1 185 ? 51.060 1.959 -67.034 1.00 88.25 185 TYR A CA 1
ATOM 1479 C C . TYR A 1 185 ? 52.582 1.772 -67.032 1.00 88.25 185 TYR A C 1
ATOM 1481 O O . TYR A 1 185 ? 53.198 1.853 -68.094 1.00 88.25 185 TYR A O 1
ATOM 1489 N N . ALA A 1 186 ? 53.187 1.471 -65.879 1.00 83.88 186 ALA A N 1
ATOM 1490 C CA . ALA A 1 186 ? 54.626 1.233 -65.773 1.00 83.88 186 ALA A CA 1
ATOM 1491 C C . ALA A 1 186 ? 55.076 0.001 -66.580 1.00 83.88 186 ALA A C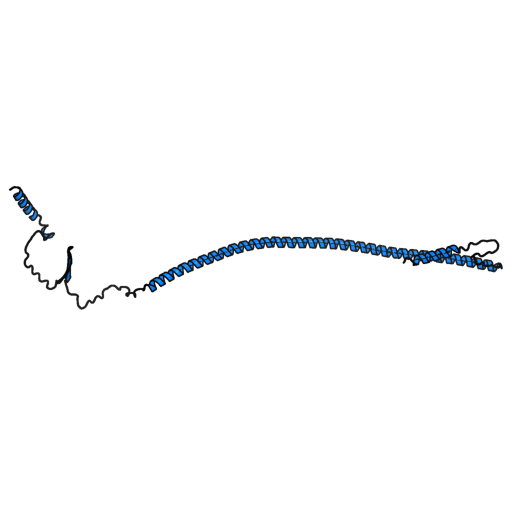 1
ATOM 1493 O O . ALA A 1 186 ? 56.063 0.069 -67.309 1.00 83.88 186 ALA A O 1
ATOM 1494 N N . MET A 1 187 ? 54.328 -1.107 -66.516 1.00 84.94 187 MET A N 1
ATOM 1495 C CA . MET A 1 187 ? 54.611 -2.314 -67.303 1.00 84.94 187 MET A CA 1
ATOM 1496 C C . MET A 1 187 ? 54.492 -2.061 -68.809 1.00 84.94 187 MET A C 1
ATOM 1498 O O . MET A 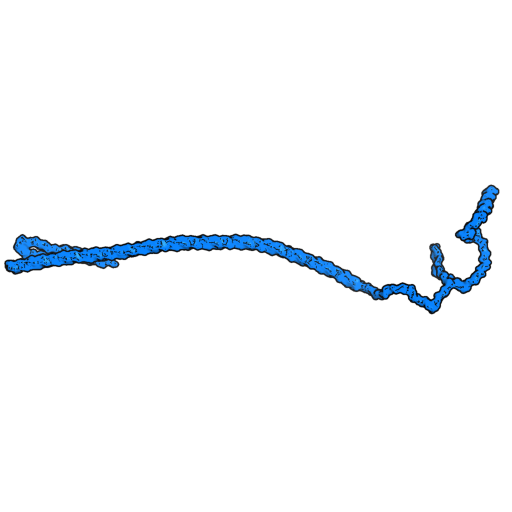1 187 ? 55.348 -2.508 -69.570 1.00 84.94 187 MET A O 1
ATOM 1502 N N . ASN A 1 188 ? 53.470 -1.319 -69.248 1.00 83.62 188 ASN A N 1
ATOM 1503 C CA . ASN A 1 188 ? 53.316 -0.948 -70.657 1.00 83.62 188 ASN A CA 1
ATOM 1504 C C . ASN A 1 188 ? 54.465 -0.055 -71.147 1.00 83.62 188 ASN A C 1
ATOM 1506 O O . ASN A 1 188 ? 54.982 -0.280 -72.240 1.00 83.62 188 ASN A O 1
ATOM 1510 N N . MET A 1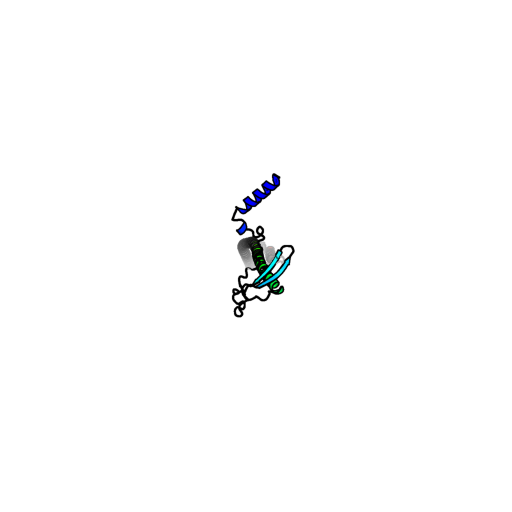 189 ? 54.903 0.914 -70.335 1.00 79.06 189 MET A N 1
ATOM 1511 C CA . MET A 1 189 ? 56.066 1.747 -70.659 1.00 79.06 189 MET A CA 1
ATOM 1512 C C . MET A 1 189 ? 57.345 0.912 -70.765 1.00 79.06 189 MET A C 1
ATOM 1514 O O . MET A 1 189 ? 58.054 1.021 -71.761 1.00 79.06 189 MET A O 1
ATOM 1518 N N . HIS A 1 190 ? 57.596 -0.001 -69.823 1.00 77.12 190 HIS A N 1
ATOM 1519 C CA . HIS A 1 190 ? 58.728 -0.929 -69.914 1.00 77.12 190 HIS A CA 1
ATOM 1520 C C . HIS A 1 190 ? 58.648 -1.853 -71.143 1.00 77.12 190 HIS A C 1
ATOM 1522 O O . HIS A 1 190 ? 59.670 -2.144 -71.767 1.00 77.12 190 HIS A O 1
ATOM 1528 N N . CYS A 1 191 ? 57.452 -2.301 -71.535 1.00 73.75 191 CYS A N 1
ATOM 1529 C CA . CYS A 1 191 ? 57.252 -3.099 -72.749 1.00 73.75 191 CYS A CA 1
ATOM 1530 C C . CYS A 1 191 ? 57.607 -2.300 -74.017 1.00 73.75 191 CYS A C 1
ATOM 1532 O O . CYS A 1 191 ? 58.300 -2.799 -74.902 1.00 73.75 191 CYS A O 1
ATOM 1534 N N . LEU A 1 192 ? 57.210 -1.026 -74.085 1.00 75.00 192 LEU A N 1
ATOM 1535 C CA . LEU A 1 192 ? 57.589 -0.130 -75.182 1.00 75.00 192 LEU A CA 1
ATOM 1536 C C . LEU A 1 192 ? 59.096 0.151 -75.209 1.00 75.00 192 LEU A C 1
ATOM 1538 O O . LEU A 1 192 ? 59.700 0.097 -76.279 1.00 75.00 192 LEU A O 1
ATOM 1542 N N . GLU A 1 193 ? 59.719 0.400 -74.055 1.00 73.94 193 GLU A N 1
ATOM 1543 C CA . GLU A 1 193 ? 61.171 0.589 -73.947 1.00 73.94 193 GLU A CA 1
ATOM 1544 C C . GLU A 1 193 ? 61.937 -0.648 -74.422 1.00 73.94 193 GLU A C 1
ATOM 1546 O O . GLU A 1 193 ? 62.846 -0.545 -75.243 1.00 73.94 193 GLU A O 1
ATOM 1551 N N . THR A 1 194 ? 61.548 -1.834 -73.951 1.00 74.88 194 THR A N 1
ATOM 1552 C CA . THR A 1 194 ? 62.169 -3.103 -74.359 1.00 74.88 194 THR A CA 1
ATOM 1553 C C . THR A 1 194 ? 61.958 -3.399 -75.842 1.00 74.88 194 THR A C 1
ATOM 1555 O O . THR A 1 194 ? 62.908 -3.807 -76.509 1.00 74.88 194 THR A O 1
ATOM 1558 N N . TYR A 1 195 ? 60.771 -3.128 -76.394 1.00 71.44 195 TYR A N 1
ATOM 1559 C CA . TYR A 1 195 ? 60.503 -3.249 -77.829 1.00 71.44 195 TYR A CA 1
ATOM 1560 C C . TYR A 1 195 ? 61.347 -2.271 -78.658 1.00 71.44 195 TYR A C 1
ATOM 1562 O O . TYR A 1 195 ? 61.899 -2.645 -79.695 1.00 71.44 195 TYR A O 1
ATOM 1570 N N . PHE A 1 196 ? 61.496 -1.027 -78.201 1.00 68.38 196 PHE A N 1
ATOM 1571 C CA . PHE A 1 196 ? 62.329 -0.021 -78.857 1.00 68.38 196 PHE A CA 1
ATOM 1572 C C . PHE A 1 196 ? 63.811 -0.421 -78.841 1.00 68.38 196 PHE A C 1
ATOM 1574 O O . PHE A 1 196 ? 64.469 -0.397 -79.883 1.00 68.38 196 PHE A O 1
ATOM 1581 N N . ILE A 1 197 ? 64.320 -0.879 -77.692 1.00 68.00 197 ILE A N 1
ATOM 1582 C CA . ILE A 1 197 ? 65.690 -1.391 -77.554 1.00 68.00 197 ILE A CA 1
ATOM 1583 C C . ILE A 1 197 ? 65.905 -2.610 -78.461 1.00 68.00 197 ILE A C 1
ATOM 1585 O O . ILE A 1 197 ? 66.903 -2.660 -79.179 1.00 68.00 197 ILE A O 1
ATOM 1589 N N . ALA A 1 198 ? 64.972 -3.566 -78.488 1.00 71.88 198 ALA A N 1
ATOM 1590 C CA . ALA A 1 198 ? 65.063 -4.749 -79.344 1.00 71.88 198 ALA A CA 1
ATOM 1591 C C . ALA A 1 198 ? 65.116 -4.383 -80.838 1.00 71.88 198 ALA A C 1
ATOM 1593 O O . ALA A 1 198 ? 65.930 -4.940 -81.575 1.00 71.88 198 ALA A O 1
ATOM 1594 N N . ASN A 1 199 ? 64.316 -3.405 -81.277 1.00 67.69 199 ASN A N 1
ATOM 1595 C CA . ASN A 1 199 ? 64.360 -2.898 -82.650 1.00 67.69 199 ASN A CA 1
ATOM 1596 C C . ASN A 1 199 ? 65.694 -2.213 -82.984 1.00 67.69 199 ASN A C 1
ATOM 1598 O O . ASN A 1 199 ? 66.236 -2.438 -84.066 1.00 67.69 199 ASN A O 1
ATOM 1602 N N . ILE A 1 200 ? 66.257 -1.421 -82.063 1.00 67.25 200 ILE A N 1
ATOM 1603 C CA . ILE A 1 200 ? 67.589 -0.819 -82.241 1.00 67.25 200 ILE A CA 1
ATOM 1604 C C . ILE A 1 200 ? 68.655 -1.910 -82.387 1.00 67.25 200 ILE A C 1
ATOM 1606 O O . ILE A 1 200 ? 69.464 -1.851 -83.312 1.00 67.25 200 ILE A O 1
ATOM 1610 N N . VAL A 1 201 ? 68.652 -2.917 -81.508 1.00 66.88 201 VAL A N 1
ATOM 1611 C CA . VAL A 1 201 ? 69.610 -4.034 -81.558 1.00 66.88 201 VAL A CA 1
ATOM 1612 C C . VAL A 1 201 ? 69.486 -4.796 -82.878 1.00 66.88 201 VAL A C 1
ATOM 1614 O O . VAL A 1 201 ? 70.498 -5.033 -83.535 1.00 66.88 201 VAL A O 1
ATOM 1617 N N . TYR A 1 202 ? 68.263 -5.105 -83.315 1.00 65.44 202 TYR A N 1
ATOM 1618 C CA . TYR A 1 202 ? 68.012 -5.772 -84.594 1.00 65.44 202 TYR A CA 1
ATOM 1619 C C . TYR A 1 202 ? 68.555 -4.965 -85.786 1.00 65.44 202 TYR A C 1
ATOM 1621 O O . TYR A 1 202 ? 69.240 -5.509 -86.655 1.00 65.44 202 TYR A O 1
ATOM 1629 N N . PHE A 1 203 ? 68.321 -3.649 -85.804 1.00 64.88 203 PHE A N 1
ATOM 1630 C CA . PHE A 1 203 ? 68.815 -2.756 -86.853 1.00 64.88 203 PHE A CA 1
ATOM 1631 C C . PHE A 1 203 ? 70.351 -2.659 -86.882 1.00 64.88 203 PHE A C 1
ATOM 1633 O O . PHE A 1 203 ? 70.957 -2.668 -87.957 1.00 64.88 203 PHE A O 1
ATOM 1640 N N . LEU A 1 204 ? 70.998 -2.600 -85.714 1.00 56.12 204 LEU A N 1
ATOM 1641 C CA . LEU A 1 204 ? 72.460 -2.565 -85.602 1.00 56.12 204 LEU A CA 1
ATOM 1642 C C . LEU A 1 204 ? 73.103 -3.898 -86.015 1.00 56.12 204 LEU A C 1
ATOM 1644 O O . LEU A 1 204 ? 74.118 -3.889 -86.714 1.00 56.12 204 LEU A O 1
ATOM 1648 N N . SER A 1 205 ? 72.490 -5.036 -85.670 1.00 55.34 205 SER A N 1
ATOM 1649 C CA . SER A 1 205 ? 72.933 -6.358 -86.132 1.00 55.34 205 SER A CA 1
ATOM 1650 C C . SER A 1 205 ? 72.828 -6.514 -87.652 1.00 55.34 205 SER A C 1
ATOM 1652 O O . SER A 1 205 ? 73.738 -7.069 -88.265 1.00 55.34 205 SER A O 1
ATOM 1654 N N . PHE A 1 206 ? 71.785 -5.969 -88.289 1.00 55.69 206 PHE A N 1
ATOM 1655 C CA . PHE A 1 206 ? 71.636 -5.996 -89.751 1.00 55.69 206 PHE A CA 1
ATOM 1656 C C . PHE A 1 206 ? 72.711 -5.170 -90.485 1.00 55.69 206 PHE A C 1
ATOM 1658 O O . PHE A 1 206 ? 73.090 -5.498 -91.607 1.00 55.69 206 PHE A O 1
ATOM 1665 N N . ARG A 1 207 ? 73.257 -4.122 -89.849 1.00 57.00 207 ARG A N 1
ATOM 1666 C CA . ARG A 1 207 ? 74.351 -3.302 -90.406 1.00 57.00 207 ARG A CA 1
ATOM 1667 C C . ARG A 1 207 ? 75.762 -3.866 -90.189 1.00 57.00 207 ARG A C 1
ATOM 1669 O O . ARG A 1 207 ? 76.719 -3.222 -90.611 1.00 57.00 207 ARG A O 1
ATOM 1676 N N . ASN A 1 208 ? 75.904 -5.058 -89.603 1.00 49.53 208 ASN A N 1
ATOM 1677 C CA . ASN A 1 208 ? 77.187 -5.743 -89.402 1.00 49.53 208 ASN A CA 1
ATOM 1678 C C . ASN A 1 208 ? 78.224 -4.887 -88.631 1.00 49.53 208 ASN A C 1
ATOM 1680 O O . ASN A 1 208 ? 79.389 -4.783 -89.012 1.00 49.53 208 ASN A O 1
ATOM 1684 N N . GLN A 1 209 ? 77.786 -4.239 -87.544 1.00 53.84 209 GLN A N 1
ATOM 1685 C CA . GLN A 1 209 ? 78.654 -3.542 -86.586 1.00 53.84 209 GLN A CA 1
ATOM 1686 C C . GLN A 1 209 ? 78.683 -4.303 -85.252 1.00 53.84 209 GLN A C 1
ATOM 1688 O O . GLN A 1 209 ? 77.651 -4.501 -84.615 1.00 53.84 209 GLN A O 1
ATOM 1693 N N . THR A 1 210 ? 79.870 -4.739 -84.822 1.00 43.53 210 THR A N 1
ATOM 1694 C CA . THR A 1 210 ? 80.080 -5.515 -83.588 1.00 43.53 210 THR A CA 1
ATOM 1695 C C . THR A 1 210 ? 79.892 -4.637 -82.341 1.00 43.53 210 THR A C 1
ATOM 1697 O O . THR A 1 210 ? 80.597 -3.642 -82.174 1.00 43.53 210 THR A O 1
ATOM 1700 N N . LEU A 1 211 ? 78.966 -5.000 -81.444 1.00 47.00 211 LEU A N 1
ATOM 1701 C CA . LEU A 1 211 ? 78.753 -4.327 -80.153 1.00 47.00 211 LEU A CA 1
ATOM 1702 C C . LEU A 1 211 ? 79.641 -4.953 -79.062 1.00 47.00 211 LEU A C 1
ATOM 1704 O O . LEU A 1 211 ? 79.532 -6.143 -78.780 1.00 47.00 211 LEU A O 1
ATOM 1708 N N . HIS A 1 212 ? 80.486 -4.145 -78.412 1.00 42.69 212 HIS A N 1
ATOM 1709 C CA . HIS A 1 212 ? 81.243 -4.546 -77.219 1.00 42.69 212 HIS A CA 1
ATOM 1710 C C . HIS A 1 212 ? 80.523 -4.079 -75.943 1.00 42.69 212 HIS A C 1
ATOM 1712 O O . HIS A 1 212 ? 80.308 -2.883 -75.743 1.00 42.69 212 HIS A O 1
ATOM 1718 N N . TYR A 1 213 ? 80.171 -5.027 -75.068 1.00 37.88 213 TYR A N 1
ATOM 1719 C CA . TYR A 1 213 ? 79.551 -4.775 -73.763 1.00 37.88 213 TYR A CA 1
ATOM 1720 C C . TYR A 1 213 ? 80.640 -4.494 -72.714 1.00 37.88 213 TYR A C 1
ATOM 1722 O O . TYR A 1 213 ? 81.567 -5.289 -72.564 1.00 37.88 213 TYR A O 1
ATOM 1730 N N . HIS A 1 214 ? 80.557 -3.375 -71.989 1.00 39.78 214 HIS A N 1
ATOM 1731 C CA . HIS A 1 214 ? 81.415 -3.104 -70.828 1.00 39.78 214 HIS A CA 1
ATOM 1732 C C . HIS A 1 214 ? 80.586 -3.189 -69.543 1.00 39.78 214 HIS A C 1
ATOM 1734 O O . HIS A 1 214 ? 79.488 -2.637 -69.472 1.00 39.78 214 HIS A O 1
ATOM 1740 N N . GLY A 1 215 ? 81.132 -3.859 -68.520 1.00 40.94 215 GLY A N 1
ATOM 1741 C CA . GLY A 1 215 ? 80.486 -4.201 -67.241 1.00 40.94 215 GLY A CA 1
ATOM 1742 C C . GLY A 1 215 ? 80.005 -3.038 -66.359 1.00 40.94 215 GLY A C 1
ATOM 1743 O O . GLY A 1 215 ? 79.611 -3.277 -65.226 1.00 40.94 215 GLY A O 1
ATOM 1744 N N . ASN A 1 216 ? 79.978 -1.807 -66.877 1.00 39.47 216 ASN A N 1
ATOM 1745 C CA . ASN A 1 216 ? 79.466 -0.609 -66.206 1.00 39.47 216 ASN A CA 1
ATOM 1746 C C . ASN A 1 216 ? 78.122 -0.125 -66.799 1.00 39.47 216 ASN A C 1
ATOM 1748 O O . ASN A 1 216 ? 77.745 1.031 -66.626 1.00 39.47 216 ASN A O 1
ATOM 1752 N N . GLY A 1 217 ? 77.402 -0.986 -67.530 1.00 46.00 217 GLY A N 1
ATOM 1753 C CA . GLY A 1 217 ? 76.042 -0.704 -68.011 1.00 46.00 217 GLY A CA 1
ATOM 1754 C C . GLY A 1 217 ? 75.943 0.252 -69.208 1.00 46.00 217 GLY A C 1
ATOM 1755 O O . GLY A 1 217 ? 74.896 0.858 -69.411 1.00 46.00 217 GLY A O 1
ATOM 1756 N N . THR A 1 218 ? 77.003 0.408 -70.010 1.00 37.72 218 THR A N 1
ATOM 1757 C CA . THR A 1 218 ? 76.997 1.256 -71.220 1.00 37.72 218 THR A CA 1
ATOM 1758 C C . THR A 1 218 ? 77.412 0.467 -72.467 1.00 37.72 218 THR A C 1
ATOM 1760 O O . THR A 1 218 ? 78.462 -0.173 -72.482 1.00 37.72 218 THR A O 1
ATOM 1763 N N . LEU A 1 219 ? 76.598 0.543 -73.529 1.00 38.03 219 LEU A N 1
ATOM 1764 C CA . LEU A 1 219 ? 76.883 0.025 -74.876 1.00 38.03 219 LEU A CA 1
ATOM 1765 C C . LEU A 1 219 ? 77.310 1.190 -75.784 1.00 38.03 219 LEU A C 1
ATOM 1767 O O . LEU A 1 219 ? 76.611 2.198 -75.863 1.00 38.03 219 LEU A O 1
ATOM 1771 N N . LYS A 1 220 ? 78.453 1.065 -76.470 1.00 38.31 220 LYS A N 1
ATOM 1772 C CA . LYS A 1 220 ? 78.935 2.047 -77.458 1.00 38.31 220 LYS A CA 1
ATOM 1773 C C . LYS A 1 220 ? 78.941 1.430 -78.857 1.00 38.31 220 LYS A C 1
ATOM 1775 O O . LYS A 1 220 ? 79.677 0.479 -79.100 1.00 38.31 220 LYS A O 1
ATOM 1780 N N . SER A 1 221 ? 78.209 2.037 -79.789 1.00 37.12 221 SER A N 1
ATOM 1781 C CA . SER A 1 221 ? 78.484 1.954 -81.230 1.00 37.12 221 SER A CA 1
ATOM 1782 C C . SER A 1 221 ? 78.695 3.362 -81.784 1.00 37.12 221 SER A C 1
ATOM 1784 O O . SER A 1 221 ? 78.118 4.321 -81.272 1.00 37.12 221 SER A O 1
ATOM 1786 N N . PHE A 1 222 ? 79.555 3.477 -82.800 1.00 40.59 222 PHE A N 1
ATOM 1787 C CA . PHE A 1 222 ? 79.972 4.721 -83.459 1.00 40.59 222 PHE A CA 1
ATOM 1788 C C . PHE A 1 222 ? 78.857 5.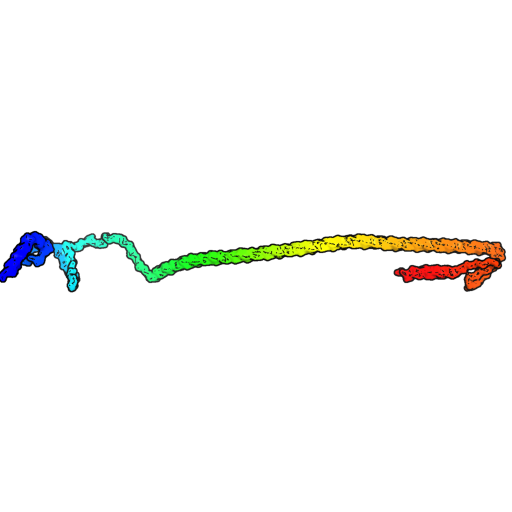790 -83.518 1.00 40.59 222 PHE A C 1
ATOM 1790 O O . PHE A 1 222 ? 77.914 5.681 -84.295 1.00 40.59 222 PHE A O 1
ATOM 1797 N N . GLY A 1 223 ? 78.997 6.843 -82.704 1.00 41.38 223 GLY A N 1
ATOM 1798 C CA . GLY A 1 223 ? 78.349 8.142 -82.916 1.00 41.38 223 GLY A CA 1
ATOM 1799 C C . GLY A 1 223 ? 76.996 8.428 -82.252 1.00 41.38 223 GLY A C 1
ATOM 1800 O O . GLY A 1 223 ? 76.596 9.586 -82.285 1.00 41.38 223 GLY A O 1
ATOM 1801 N N . VAL A 1 224 ? 76.305 7.475 -81.613 1.00 37.53 224 VAL A N 1
ATOM 1802 C CA . VAL A 1 224 ? 75.034 7.775 -80.914 1.00 37.53 224 VAL A CA 1
ATOM 1803 C C . VAL A 1 224 ? 75.066 7.238 -79.486 1.00 37.53 224 VAL A C 1
ATOM 1805 O O . VAL A 1 224 ? 75.032 6.034 -79.247 1.00 37.53 224 VAL A O 1
ATOM 1808 N N . LEU A 1 225 ? 75.153 8.159 -78.526 1.00 36.03 225 LEU A N 1
ATOM 1809 C CA . LEU A 1 225 ? 75.071 7.881 -77.097 1.00 36.03 225 LEU A CA 1
ATOM 1810 C C . LEU A 1 225 ? 73.590 7.702 -76.722 1.00 36.03 225 LEU A C 1
ATOM 1812 O O . LEU A 1 225 ? 72.891 8.685 -76.496 1.00 36.03 225 LEU A O 1
ATOM 1816 N N . LEU A 1 226 ? 73.094 6.463 -76.684 1.00 36.97 226 LEU A N 1
ATOM 1817 C CA . LEU A 1 226 ? 71.794 6.169 -76.074 1.00 36.97 226 LEU A CA 1
ATOM 1818 C C . LEU A 1 226 ? 71.989 5.968 -74.562 1.00 36.97 226 LEU A C 1
ATOM 1820 O O . LEU A 1 226 ? 72.716 5.050 -74.169 1.00 36.97 226 LEU A O 1
ATOM 1824 N N . PRO A 1 227 ? 71.367 6.788 -73.696 1.00 38.81 227 PRO A N 1
ATOM 1825 C CA . PRO A 1 227 ? 71.409 6.553 -72.267 1.00 38.81 227 PRO A CA 1
ATOM 1826 C C . PRO A 1 227 ? 70.459 5.394 -71.952 1.00 38.81 227 PRO A C 1
ATOM 1828 O O . PRO A 1 227 ? 69.248 5.571 -71.875 1.00 38.81 227 PRO A O 1
ATOM 1831 N N . LEU A 1 228 ? 71.000 4.190 -71.758 1.00 42.94 228 LEU A N 1
ATOM 1832 C CA . LEU A 1 228 ? 70.279 3.160 -71.015 1.00 42.94 228 LEU A CA 1
ATOM 1833 C C . LEU A 1 228 ? 70.252 3.620 -69.559 1.00 42.94 228 LEU A C 1
ATOM 1835 O O . LEU A 1 228 ? 71.272 3.597 -68.868 1.00 42.94 228 LEU A O 1
ATOM 1839 N N . SER A 1 229 ? 69.101 4.103 -69.099 1.00 45.75 229 SER A N 1
ATOM 1840 C CA . SER A 1 229 ? 68.914 4.560 -67.727 1.00 45.75 229 SER A CA 1
ATOM 1841 C C . SER A 1 229 ? 68.878 3.370 -66.757 1.00 45.75 229 SER A C 1
ATOM 1843 O O . SER A 1 229 ? 67.838 3.026 -66.198 1.00 45.75 229 SER A O 1
ATOM 1845 N N . GLY A 1 230 ? 70.034 2.748 -66.517 1.00 46.62 230 GLY A N 1
ATOM 1846 C CA . GLY A 1 230 ? 70.206 1.715 -65.489 1.00 46.62 230 GLY A CA 1
ATOM 1847 C C . GLY A 1 230 ? 69.862 2.207 -64.075 1.00 46.62 230 GLY A C 1
ATOM 1848 O O . GLY A 1 230 ? 69.506 1.408 -63.215 1.00 46.62 230 GLY A O 1
ATOM 1849 N N . ALA A 1 231 ? 69.875 3.524 -63.846 1.00 45.44 231 ALA A N 1
ATOM 1850 C CA . ALA A 1 231 ? 69.469 4.131 -62.578 1.00 45.44 231 ALA A CA 1
ATOM 1851 C C . ALA A 1 231 ? 67.943 4.139 -62.355 1.00 45.44 231 ALA A C 1
ATOM 1853 O O . ALA A 1 231 ? 67.490 4.087 -61.215 1.00 45.44 231 ALA A O 1
ATOM 1854 N N . VAL A 1 232 ? 67.133 4.171 -63.421 1.00 45.12 232 VAL A N 1
ATOM 1855 C CA . VAL A 1 232 ? 65.665 4.263 -63.298 1.00 45.12 232 VAL A CA 1
ATOM 1856 C C . VAL A 1 232 ? 65.070 2.904 -62.917 1.00 45.12 232 VAL A C 1
ATOM 1858 O O . VAL A 1 232 ? 64.157 2.840 -62.100 1.00 45.12 232 VAL A O 1
ATOM 1861 N N . SER A 1 233 ? 65.662 1.809 -63.404 1.00 47.53 233 SER A N 1
ATOM 1862 C CA . SER A 1 233 ? 65.217 0.451 -63.068 1.00 47.53 233 SER A CA 1
ATOM 1863 C C . SER A 1 233 ? 65.481 0.092 -61.595 1.00 47.53 233 SER A C 1
ATOM 1865 O O . SER A 1 233 ? 64.614 -0.491 -60.947 1.00 47.53 233 SER A O 1
ATOM 1867 N N . SER A 1 234 ? 66.614 0.515 -61.006 1.00 48.81 234 SER A N 1
ATOM 1868 C CA . SER A 1 234 ? 66.887 0.234 -59.583 1.00 48.81 234 SER A CA 1
ATOM 1869 C C . SER A 1 234 ? 66.003 1.058 -58.644 1.00 48.81 234 SER A C 1
ATOM 1871 O O . SER A 1 234 ? 65.482 0.508 -57.682 1.00 48.81 234 SER A O 1
ATOM 1873 N N . VAL A 1 235 ? 65.769 2.345 -58.927 1.00 49.19 235 VAL A N 1
ATOM 1874 C CA . VAL A 1 235 ? 64.950 3.214 -58.062 1.00 49.19 235 VAL A CA 1
ATOM 1875 C C . VAL A 1 235 ? 63.477 2.798 -58.080 1.00 49.19 235 VAL A C 1
ATOM 1877 O O . VAL A 1 235 ? 62.820 2.827 -57.040 1.00 49.19 235 VAL A O 1
ATOM 1880 N N . ILE A 1 236 ? 62.956 2.349 -59.226 1.00 50.00 236 ILE A N 1
ATOM 1881 C CA . ILE A 1 236 ? 61.574 1.862 -59.338 1.00 50.00 236 ILE A CA 1
ATOM 1882 C C . ILE A 1 236 ? 61.403 0.514 -58.622 1.00 50.00 236 ILE A C 1
ATOM 1884 O O . ILE A 1 236 ? 60.445 0.366 -57.864 1.00 50.00 236 ILE A O 1
ATOM 1888 N N . LEU A 1 237 ? 62.344 -0.432 -58.760 1.00 48.56 237 LEU A N 1
ATOM 1889 C CA . LEU A 1 237 ? 62.297 -1.710 -58.030 1.00 48.56 237 LEU A CA 1
ATOM 1890 C C . LEU A 1 237 ? 62.406 -1.504 -56.508 1.00 48.56 237 LEU A C 1
ATOM 1892 O O . LEU A 1 237 ? 61.727 -2.164 -55.725 1.00 48.56 237 LEU A O 1
ATOM 1896 N N . GLN A 1 238 ? 63.237 -0.550 -56.087 1.00 45.72 238 GLN A N 1
ATOM 1897 C CA . GLN A 1 238 ? 63.488 -0.238 -54.681 1.00 45.72 238 GLN A CA 1
ATOM 1898 C C . GLN A 1 238 ? 62.319 0.535 -54.048 1.00 45.72 238 GLN A C 1
ATOM 1900 O O . GLN A 1 238 ? 62.000 0.309 -52.882 1.00 45.72 238 GLN A O 1
ATOM 1905 N N . ASN A 1 239 ? 61.607 1.361 -54.825 1.00 49.31 239 ASN A N 1
ATOM 1906 C CA . ASN A 1 239 ? 60.344 1.980 -54.410 1.00 49.31 239 ASN A CA 1
ATOM 1907 C C . ASN A 1 239 ? 59.169 0.984 -54.413 1.00 49.31 239 ASN A C 1
ATOM 1909 O O . ASN A 1 239 ? 58.308 1.063 -53.535 1.00 49.31 239 ASN A O 1
ATOM 1913 N N . ALA A 1 240 ? 59.148 0.012 -55.331 1.00 46.00 240 ALA A N 1
ATOM 1914 C CA . ALA A 1 240 ? 58.159 -1.068 -55.336 1.00 46.00 240 ALA A CA 1
ATOM 1915 C C . ALA A 1 240 ? 58.317 -1.999 -54.116 1.00 46.00 240 ALA A C 1
ATOM 1917 O O . ALA A 1 240 ? 57.323 -2.347 -53.484 1.00 46.00 240 ALA A O 1
ATOM 1918 N N . LEU A 1 241 ? 59.554 -2.323 -53.718 1.00 47.25 241 LEU A N 1
ATOM 1919 C CA . LEU A 1 241 ? 59.849 -3.108 -52.510 1.00 47.25 241 LEU A CA 1
ATOM 1920 C C . LEU A 1 241 ? 59.558 -2.336 -51.210 1.00 47.25 241 LEU A C 1
ATOM 1922 O O . LEU A 1 241 ? 58.964 -2.897 -50.294 1.00 47.25 241 LEU A O 1
ATOM 1926 N N . ARG A 1 242 ? 59.863 -1.030 -51.145 1.00 46.69 242 ARG A N 1
ATOM 1927 C CA . ARG A 1 242 ? 59.492 -0.175 -49.994 1.00 46.69 242 ARG A CA 1
ATOM 1928 C C . ARG A 1 242 ? 57.984 -0.042 -49.785 1.00 46.69 242 ARG A C 1
ATOM 1930 O O . ARG A 1 242 ? 57.541 0.178 -48.664 1.00 46.69 242 ARG A O 1
ATOM 1937 N N . SER A 1 243 ? 57.204 -0.173 -50.855 1.00 45.00 243 SER A N 1
ATOM 1938 C CA . SER A 1 243 ? 55.738 -0.142 -50.796 1.00 45.00 243 SER A CA 1
ATOM 1939 C C . SER A 1 243 ? 55.143 -1.443 -50.236 1.00 45.00 243 SER A C 1
ATOM 1941 O O . SER A 1 243 ? 53.995 -1.445 -49.805 1.00 45.00 243 SER A O 1
ATOM 1943 N N . PHE A 1 244 ? 55.921 -2.533 -50.218 1.00 44.03 244 PHE A N 1
ATOM 1944 C CA . PHE A 1 244 ? 55.530 -3.840 -49.680 1.00 44.03 244 PHE A CA 1
ATOM 1945 C C . PHE A 1 244 ? 55.861 -4.001 -48.182 1.00 44.03 244 PHE A C 1
ATOM 1947 O O . PHE A 1 244 ? 55.171 -4.750 -47.502 1.00 44.03 244 PHE A O 1
ATOM 1954 N N . GLU A 1 245 ? 56.859 -3.282 -47.649 1.00 38.72 245 GLU A N 1
ATOM 1955 C CA . GLU A 1 245 ? 57.234 -3.303 -46.214 1.00 38.72 245 GLU A CA 1
ATOM 1956 C C . GLU A 1 245 ? 56.351 -2.416 -45.304 1.00 38.72 245 GLU A C 1
ATOM 1958 O O . GLU A 1 245 ? 56.526 -2.417 -44.089 1.00 38.72 245 GLU A O 1
ATOM 1963 N N . LEU A 1 246 ? 55.404 -1.653 -45.866 1.00 44.00 246 LEU A N 1
ATOM 1964 C CA . LEU A 1 246 ? 54.484 -0.765 -45.127 1.00 44.00 246 LEU A CA 1
ATOM 1965 C C . LEU A 1 246 ? 53.029 -1.287 -45.068 1.00 44.00 246 LEU A C 1
ATOM 1967 O O . LEU A 1 246 ? 52.098 -0.508 -44.849 1.00 44.00 246 LEU A O 1
ATOM 1971 N N . ILE A 1 247 ? 52.841 -2.598 -45.256 1.00 39.56 247 ILE A N 1
ATOM 1972 C CA . ILE A 1 247 ? 51.602 -3.358 -44.994 1.00 39.56 247 ILE A CA 1
ATOM 1973 C C . ILE A 1 247 ? 51.813 -4.199 -43.736 1.00 39.56 247 ILE A C 1
ATOM 1975 O O . ILE A 1 247 ? 50.872 -4.242 -42.911 1.00 39.56 247 ILE A O 1
#